Protein AF-A0A0G4J6S3-F1 (afdb_monomer)

Organism: Plasmodiophora brassicae (NCBI:txid37360)

Structure (mmCIF, N/CA/C/O backbone):
data_AF-A0A0G4J6S3-F1
#
_entry.id   AF-A0A0G4J6S3-F1
#
loop_
_atom_site.group_PDB
_atom_site.id
_atom_site.type_symbol
_atom_site.label_atom_id
_atom_site.label_alt_id
_atom_site.label_comp_id
_atom_site.label_asym_id
_atom_site.label_entity_id
_atom_site.label_seq_id
_atom_site.pdbx_PDB_ins_code
_atom_site.Cartn_x
_atom_site.Cartn_y
_atom_site.Cartn_z
_atom_site.occupancy
_atom_site.B_iso_or_equiv
_atom_site.auth_seq_id
_atom_site.auth_comp_id
_atom_site.auth_asym_id
_atom_site.auth_atom_id
_atom_site.pdbx_PDB_model_num
ATOM 1 N N . MET A 1 1 ? 5.688 -44.704 -2.320 1.00 48.81 1 MET A N 1
ATOM 2 C CA . MET A 1 1 ? 6.933 -44.082 -1.819 1.00 48.81 1 MET A CA 1
ATOM 3 C C . MET A 1 1 ? 8.208 -44.703 -2.408 1.00 48.81 1 MET A C 1
ATOM 5 O O . MET A 1 1 ? 9.148 -43.960 -2.623 1.00 48.81 1 MET A O 1
ATOM 9 N N . ALA A 1 2 ? 8.255 -46.005 -2.741 1.00 48.06 2 ALA A N 1
ATOM 10 C CA . ALA A 1 2 ? 9.447 -46.634 -3.350 1.00 48.06 2 ALA A CA 1
ATOM 11 C C . ALA A 1 2 ? 9.679 -46.305 -4.846 1.00 48.06 2 ALA A C 1
ATOM 13 O O . ALA A 1 2 ? 10.805 -46.372 -5.317 1.00 48.06 2 ALA A O 1
ATOM 14 N N . ILE A 1 3 ? 8.631 -45.919 -5.584 1.00 50.44 3 ILE A N 1
ATOM 15 C CA . ILE A 1 3 ? 8.694 -45.678 -7.040 1.00 50.44 3 ILE A CA 1
ATOM 16 C C . ILE A 1 3 ? 9.272 -44.284 -7.370 1.00 50.44 3 ILE A C 1
ATOM 18 O O . ILE A 1 3 ? 9.907 -44.105 -8.399 1.00 50.44 3 ILE A O 1
ATOM 22 N N . GLU A 1 4 ? 9.113 -43.291 -6.486 1.00 54.81 4 GLU A N 1
ATOM 23 C CA . GLU A 1 4 ? 9.625 -41.926 -6.719 1.00 54.81 4 GLU A CA 1
ATOM 24 C C . GLU A 1 4 ? 11.149 -41.807 -6.576 1.00 54.81 4 GLU A C 1
ATOM 26 O O . GLU A 1 4 ? 11.748 -40.954 -7.227 1.00 54.81 4 GLU A O 1
ATOM 31 N N . GLY A 1 5 ? 11.778 -42.651 -5.749 1.00 57.59 5 GLY A N 1
ATOM 32 C CA . GLY A 1 5 ? 13.238 -42.670 -5.599 1.00 57.59 5 GLY A CA 1
ATOM 33 C C . GLY A 1 5 ? 13.936 -43.159 -6.868 1.00 57.59 5 GLY A C 1
ATOM 34 O O . GLY A 1 5 ? 14.845 -42.502 -7.361 1.00 57.59 5 GLY A O 1
ATOM 35 N N . ASP A 1 6 ? 13.425 -44.246 -7.450 1.00 59.38 6 ASP A N 1
ATOM 36 C CA . ASP A 1 6 ? 13.970 -44.868 -8.663 1.00 59.38 6 ASP A CA 1
ATOM 37 C C . ASP A 1 6 ? 13.860 -43.945 -9.893 1.00 59.38 6 ASP A C 1
ATOM 39 O O . ASP A 1 6 ? 14.800 -43.808 -10.672 1.00 59.38 6 ASP A O 1
ATOM 43 N N . VAL A 1 7 ? 12.754 -43.202 -10.019 1.00 61.50 7 VAL A N 1
ATOM 44 C CA . VAL A 1 7 ? 12.573 -42.220 -11.104 1.00 61.50 7 VAL A CA 1
ATOM 45 C C . VAL A 1 7 ? 13.528 -41.029 -10.955 1.00 61.50 7 VAL A C 1
ATOM 47 O O . VAL A 1 7 ? 14.092 -40.567 -11.945 1.00 61.50 7 VAL A O 1
ATOM 50 N N . MET A 1 8 ? 13.757 -40.534 -9.735 1.00 61.66 8 MET A N 1
ATOM 51 C CA . MET A 1 8 ? 14.687 -39.420 -9.501 1.00 61.66 8 MET A CA 1
ATOM 52 C C . MET A 1 8 ? 16.149 -39.825 -9.727 1.00 61.66 8 MET A C 1
ATOM 54 O O . MET A 1 8 ? 16.936 -39.021 -10.232 1.00 61.66 8 MET A O 1
ATOM 58 N N . ASP A 1 9 ? 16.505 -41.069 -9.410 1.00 64.44 9 ASP A N 1
ATOM 59 C CA . ASP A 1 9 ? 17.845 -41.601 -9.657 1.00 64.44 9 ASP A CA 1
ATOM 60 C C . ASP A 1 9 ? 18.073 -41.920 -11.145 1.00 64.44 9 ASP A C 1
ATOM 62 O O . ASP A 1 9 ? 19.151 -41.632 -11.671 1.00 64.44 9 ASP A O 1
ATOM 66 N N . GLN A 1 10 ? 17.043 -42.368 -11.873 1.00 61.66 10 GLN A N 1
ATOM 67 C CA . GLN A 1 10 ? 17.077 -42.478 -13.338 1.00 61.66 10 GLN A CA 1
ATOM 68 C C . GLN A 1 10 ? 17.206 -41.109 -14.021 1.00 61.66 10 GLN A C 1
ATOM 70 O O . GLN A 1 10 ? 17.995 -40.960 -14.954 1.00 61.66 10 GLN A O 1
ATOM 75 N N . VAL A 1 11 ? 16.510 -40.077 -13.534 1.00 63.44 11 VAL A N 1
ATOM 76 C CA . VAL A 1 11 ? 16.640 -38.705 -14.057 1.00 63.44 11 VAL A CA 1
ATOM 77 C C . VAL A 1 11 ? 18.039 -38.139 -13.788 1.00 63.44 11 VAL A C 1
ATOM 79 O O . VAL A 1 11 ? 18.625 -37.529 -14.681 1.00 63.44 11 VAL A O 1
ATOM 82 N N . ARG A 1 12 ? 18.632 -38.398 -12.613 1.00 65.06 12 ARG A N 1
ATOM 83 C CA . ARG A 1 12 ? 20.041 -38.054 -12.330 1.00 65.06 12 ARG A CA 1
ATOM 84 C C . ARG A 1 12 ? 21.022 -38.784 -13.245 1.00 65.06 12 ARG A C 1
ATOM 86 O O . ARG A 1 12 ? 21.986 -38.174 -13.701 1.00 65.06 12 ARG A O 1
ATOM 93 N N . ALA A 1 13 ? 20.785 -40.063 -13.528 1.00 65.44 13 ALA A N 1
ATOM 94 C CA . ALA A 1 13 ? 21.624 -40.836 -14.438 1.00 65.44 13 ALA A CA 1
ATOM 95 C C . ALA A 1 13 ? 21.568 -40.284 -15.875 1.00 65.44 13 ALA A C 1
ATOM 97 O O . ALA A 1 13 ? 22.606 -40.156 -16.523 1.00 65.44 13 ALA A O 1
ATOM 98 N N . VAL A 1 14 ? 20.383 -39.883 -16.348 1.00 62.72 14 VAL A N 1
ATOM 99 C CA . VAL A 1 14 ? 20.194 -39.262 -17.672 1.00 62.72 14 VAL A CA 1
ATOM 100 C C . VAL A 1 14 ? 20.804 -37.857 -17.737 1.00 62.72 14 VAL A C 1
ATOM 102 O O . VAL A 1 14 ? 21.434 -37.522 -18.738 1.00 62.72 14 VAL A O 1
ATOM 105 N N . LEU A 1 15 ? 20.696 -37.062 -16.665 1.00 61.66 15 LEU A N 1
ATOM 106 C CA . LEU A 1 15 ? 21.347 -35.749 -16.550 1.00 61.66 15 LEU A CA 1
ATOM 107 C C . LEU A 1 15 ? 22.881 -35.860 -16.642 1.00 61.66 15 LEU A C 1
ATOM 109 O O . LEU A 1 15 ? 23.514 -35.046 -17.305 1.00 61.66 15 LEU A O 1
ATOM 113 N N . ASN A 1 16 ? 23.476 -36.893 -16.037 1.00 64.19 16 ASN A N 1
ATOM 114 C CA . ASN A 1 16 ? 24.926 -37.117 -16.078 1.00 64.19 16 ASN A CA 1
ATOM 115 C C . ASN A 1 16 ? 25.424 -37.700 -17.416 1.00 64.19 16 ASN A C 1
ATOM 117 O O . ASN A 1 16 ? 26.605 -37.575 -17.729 1.00 64.19 16 ASN A O 1
ATOM 121 N N . ALA A 1 17 ? 24.552 -38.348 -18.197 1.00 62.75 17 ALA A N 1
ATOM 122 C CA . ALA A 1 17 ? 24.896 -38.978 -19.477 1.00 62.75 17 ALA A CA 1
ATOM 123 C C . ALA A 1 17 ? 24.654 -38.074 -20.707 1.00 62.75 17 ALA A C 1
ATOM 125 O O . ALA A 1 17 ? 25.084 -38.402 -21.814 1.00 62.75 17 ALA A O 1
ATOM 126 N N . SER A 1 18 ? 23.952 -36.952 -20.541 1.00 60.72 18 SER A N 1
ATOM 127 C CA . SER A 1 18 ? 23.534 -36.064 -21.630 1.00 60.72 18 SER A CA 1
ATOM 128 C C . SER A 1 18 ? 24.580 -34.977 -21.915 1.00 60.72 18 SER A C 1
ATOM 130 O O . SER A 1 18 ? 24.848 -34.132 -21.070 1.00 60.72 18 SER A O 1
ATOM 132 N N . SER A 1 19 ? 25.114 -34.935 -23.141 1.00 60.50 19 SER A N 1
ATOM 133 C CA . SER A 1 19 ? 26.084 -33.917 -23.594 1.00 60.50 19 SER A CA 1
ATOM 134 C C . SER A 1 19 ? 25.443 -32.596 -24.069 1.00 60.50 19 SER A C 1
ATOM 136 O O . SER A 1 19 ? 26.160 -31.686 -24.483 1.00 60.50 19 SER A O 1
ATOM 138 N N . ASN A 1 20 ? 24.108 -32.485 -24.045 1.00 70.25 20 ASN A N 1
ATOM 139 C CA . ASN A 1 20 ? 23.369 -31.316 -24.529 1.00 70.25 20 ASN A CA 1
ATOM 140 C C . ASN A 1 20 ? 23.021 -30.374 -23.366 1.00 70.25 20 ASN A C 1
ATOM 142 O O . ASN A 1 20 ? 21.965 -30.499 -22.747 1.00 70.25 20 ASN A O 1
ATOM 146 N N . ASP A 1 21 ? 23.898 -29.404 -23.113 1.00 71.44 21 ASP A N 1
ATOM 147 C CA . ASP A 1 21 ? 23.822 -28.432 -22.008 1.00 71.44 21 ASP A CA 1
ATOM 148 C C . ASP A 1 21 ? 22.463 -27.700 -21.918 1.00 71.44 21 ASP A C 1
ATOM 150 O O . ASP A 1 21 ? 21.878 -27.542 -20.847 1.00 71.44 21 ASP A O 1
ATOM 154 N N . HIS A 1 22 ? 21.868 -27.371 -23.069 1.00 70.00 22 HIS A N 1
ATOM 155 C CA . HIS A 1 22 ? 20.558 -26.718 -23.130 1.00 70.00 22 HIS A CA 1
ATOM 156 C C . HIS A 1 22 ? 19.403 -27.613 -22.640 1.00 70.00 22 HIS A C 1
ATOM 158 O O . HIS A 1 22 ? 18.500 -27.146 -21.948 1.00 70.00 22 HIS A O 1
ATOM 164 N N . ALA A 1 23 ? 19.434 -28.913 -22.952 1.00 71.88 23 ALA A N 1
ATOM 165 C CA . ALA A 1 23 ? 18.406 -29.853 -22.504 1.00 71.88 23 ALA A CA 1
ATOM 166 C C . ALA A 1 23 ? 18.489 -30.091 -20.987 1.00 71.88 23 ALA A C 1
ATOM 168 O O . ALA A 1 23 ? 17.458 -30.205 -20.323 1.00 71.88 23 ALA A O 1
ATOM 169 N N . LEU A 1 24 ? 19.708 -30.098 -20.433 1.00 72.12 24 LEU A N 1
ATOM 170 C CA . LEU A 1 24 ? 19.937 -30.168 -18.989 1.00 72.12 24 LEU A CA 1
ATOM 171 C C . LEU A 1 24 ? 19.375 -28.931 -18.280 1.00 72.12 24 LEU A C 1
ATOM 173 O O . LEU A 1 24 ? 18.677 -29.068 -17.277 1.00 72.12 24 LEU A O 1
ATOM 177 N N . GLN A 1 25 ? 19.613 -27.734 -18.822 1.00 75.06 25 GLN A N 1
ATOM 178 C CA . GLN A 1 25 ? 19.122 -26.485 -18.240 1.00 75.06 25 GLN A CA 1
ATOM 179 C C . GLN A 1 25 ? 17.587 -26.414 -18.214 1.00 75.06 25 GLN A C 1
ATOM 181 O O . GLN A 1 25 ? 17.003 -26.044 -17.193 1.00 75.06 25 GLN A O 1
ATOM 186 N N . VAL A 1 26 ? 16.926 -26.827 -19.302 1.00 78.69 26 VAL A N 1
ATOM 187 C CA . VAL A 1 26 ? 15.456 -26.898 -19.368 1.00 78.69 26 VAL A CA 1
ATOM 188 C C . VAL A 1 26 ? 14.916 -27.896 -18.344 1.00 78.69 26 VAL A C 1
ATOM 190 O O . VAL A 1 26 ? 13.977 -27.585 -17.616 1.00 78.69 26 VAL A O 1
ATOM 193 N N . LEU A 1 27 ? 15.532 -29.073 -18.226 1.00 78.25 27 LEU A N 1
ATOM 194 C CA . LEU A 1 27 ? 15.074 -30.108 -17.301 1.00 78.25 27 LEU A CA 1
ATOM 195 C C . LEU A 1 27 ? 15.267 -29.696 -15.831 1.00 78.25 27 LEU A C 1
ATOM 197 O O . LEU A 1 27 ? 14.386 -29.935 -15.007 1.00 78.25 27 LEU A O 1
ATOM 201 N N . VAL A 1 28 ? 16.364 -29.005 -15.503 1.00 81.06 28 VAL A N 1
ATOM 202 C CA . VAL A 1 28 ? 16.584 -28.411 -14.173 1.00 81.06 28 VAL A CA 1
ATOM 203 C C . VAL A 1 28 ? 15.535 -27.339 -13.859 1.00 81.06 28 VAL A C 1
ATOM 205 O O . VAL A 1 28 ? 15.010 -27.325 -12.744 1.00 81.06 28 VAL A O 1
ATOM 208 N N . SER A 1 29 ? 15.180 -26.488 -14.829 1.00 81.56 29 SER A N 1
ATOM 209 C CA . SER A 1 29 ? 14.117 -25.483 -14.667 1.00 81.56 29 SER A CA 1
ATOM 210 C C . SER A 1 29 ? 12.762 -26.134 -14.389 1.00 81.56 29 SER A C 1
ATOM 212 O O . SER A 1 29 ? 12.091 -25.786 -13.420 1.00 81.56 29 SER A O 1
ATOM 214 N N . VAL A 1 30 ? 12.396 -27.150 -15.174 1.00 84.38 30 VAL A N 1
ATOM 215 C CA . VAL A 1 30 ? 11.131 -27.880 -15.002 1.00 84.38 30 VAL A CA 1
ATOM 216 C C . VAL A 1 30 ? 11.085 -28.595 -13.649 1.00 84.38 30 VAL A C 1
ATOM 218 O O . VAL A 1 30 ? 10.063 -28.567 -12.968 1.00 84.38 30 VAL A O 1
ATOM 221 N N . LEU A 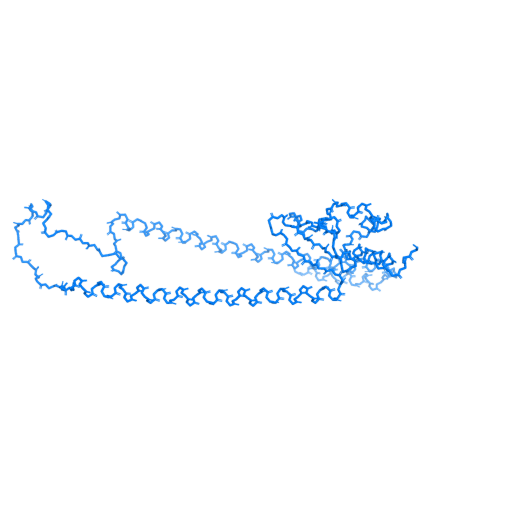1 31 ? 12.189 -29.197 -13.197 1.00 85.50 31 LEU A N 1
ATOM 222 C CA . LEU A 1 31 ? 12.250 -29.811 -11.866 1.00 85.50 31 LEU A CA 1
ATOM 223 C C . LEU A 1 31 ? 12.122 -28.778 -10.735 1.00 85.50 31 LEU A C 1
ATOM 225 O O . LEU A 1 31 ? 11.501 -29.073 -9.710 1.00 85.50 31 LEU A O 1
ATOM 229 N N . ALA A 1 32 ? 12.678 -27.576 -10.908 1.00 83.19 32 ALA A N 1
ATOM 230 C CA . ALA A 1 32 ? 12.524 -26.485 -9.950 1.00 83.19 32 ALA A CA 1
ATOM 231 C C . ALA A 1 32 ? 11.064 -26.009 -9.865 1.00 83.19 32 ALA A C 1
ATOM 233 O O . ALA A 1 32 ? 10.546 -25.828 -8.761 1.00 83.19 32 ALA A O 1
ATOM 234 N N . GLU A 1 33 ? 10.379 -25.894 -11.004 1.00 88.44 33 GLU A N 1
ATOM 235 C CA . GLU A 1 33 ? 8.951 -25.565 -11.074 1.00 88.44 33 GLU A CA 1
ATOM 236 C C . GLU A 1 33 ? 8.068 -26.664 -10.469 1.00 88.44 33 GLU A C 1
ATOM 238 O O . GLU A 1 33 ? 7.159 -26.387 -9.691 1.00 88.44 33 GLU A O 1
ATOM 243 N N . VAL A 1 34 ? 8.354 -27.941 -10.731 1.00 89.25 34 VAL A N 1
ATOM 244 C CA . VAL A 1 34 ? 7.612 -29.049 -10.104 1.00 89.25 34 VAL A CA 1
ATOM 245 C C . VAL A 1 34 ? 7.799 -29.040 -8.585 1.00 89.25 34 VAL A C 1
ATOM 247 O O . VAL A 1 34 ? 6.860 -29.328 -7.838 1.00 89.25 34 VAL A O 1
ATOM 250 N N . ARG A 1 35 ? 8.992 -28.679 -8.097 1.00 89.06 35 ARG A N 1
ATOM 251 C CA . ARG A 1 35 ? 9.250 -28.535 -6.661 1.00 89.06 35 ARG A CA 1
ATOM 252 C C . ARG A 1 35 ? 8.465 -27.369 -6.056 1.00 89.06 35 ARG A C 1
ATOM 254 O O . ARG A 1 35 ? 7.894 -27.548 -4.982 1.00 89.06 35 ARG A O 1
ATOM 261 N N . SER A 1 36 ? 8.411 -26.214 -6.719 1.00 86.56 36 SER A N 1
ATOM 262 C CA . SER A 1 36 ? 7.637 -25.066 -6.228 1.00 86.56 36 SER A CA 1
ATOM 263 C C . SER A 1 36 ? 6.131 -25.344 -6.249 1.00 86.56 36 SER A C 1
ATOM 265 O O . SER A 1 36 ? 5.442 -25.026 -5.283 1.00 86.56 36 SER A O 1
ATOM 267 N N . LEU A 1 37 ? 5.627 -26.039 -7.274 1.00 88.88 37 LEU A N 1
ATOM 268 C CA . LEU A 1 37 ? 4.227 -26.467 -7.350 1.00 88.88 37 LEU A CA 1
ATOM 269 C C . LEU A 1 37 ? 3.852 -27.460 -6.243 1.00 88.88 37 LEU A C 1
ATOM 271 O O . LEU A 1 37 ? 2.749 -27.383 -5.704 1.00 88.88 37 LEU A O 1
ATOM 275 N N . ARG A 1 38 ? 4.759 -28.370 -5.863 1.00 90.56 38 ARG A N 1
ATOM 276 C CA . ARG A 1 38 ? 4.546 -29.278 -4.722 1.00 90.56 38 ARG A CA 1
ATOM 277 C C . ARG A 1 38 ? 4.433 -28.511 -3.405 1.00 90.56 38 ARG A C 1
ATOM 279 O O . ARG A 1 38 ? 3.496 -28.766 -2.660 1.00 90.56 38 ARG A O 1
ATOM 286 N N . LEU A 1 39 ? 5.320 -27.542 -3.166 1.00 91.88 39 LEU A N 1
ATOM 287 C CA . LEU A 1 39 ? 5.241 -26.680 -1.981 1.00 91.88 39 LEU A CA 1
ATOM 288 C C . LEU A 1 39 ? 3.923 -25.895 -1.947 1.00 91.88 39 LEU A C 1
ATOM 290 O O . LEU A 1 39 ? 3.231 -25.910 -0.937 1.00 91.88 39 LEU A O 1
ATOM 294 N N . CYS A 1 40 ? 3.528 -25.299 -3.074 1.00 91.31 40 CYS A N 1
ATOM 295 C CA . CYS A 1 40 ? 2.268 -24.562 -3.180 1.00 91.31 40 CYS A CA 1
ATOM 296 C C . CYS A 1 40 ? 1.041 -25.460 -2.925 1.00 91.31 40 CYS A C 1
ATOM 298 O O . CYS A 1 40 ? 0.078 -25.039 -2.287 1.00 91.31 40 CYS A O 1
ATOM 300 N N . ARG A 1 41 ? 1.074 -26.722 -3.372 1.00 94.19 41 ARG A N 1
ATOM 301 C CA . ARG A 1 41 ? 0.018 -27.704 -3.079 1.00 94.19 41 ARG A CA 1
ATOM 302 C C . ARG A 1 41 ? -0.071 -28.018 -1.586 1.00 94.19 41 ARG A C 1
ATOM 304 O O . ARG A 1 41 ? -1.178 -28.108 -1.057 1.00 94.19 41 ARG A O 1
ATOM 311 N N . ASP A 1 42 ? 1.067 -28.192 -0.927 1.00 93.00 42 ASP A N 1
ATOM 312 C CA . ASP A 1 42 ? 1.107 -28.494 0.502 1.00 93.00 42 ASP A CA 1
ATOM 313 C C . ASP A 1 42 ? 0.600 -27.283 1.316 1.00 93.00 42 ASP A C 1
ATOM 315 O O . ASP A 1 42 ? -0.240 -27.448 2.202 1.00 93.00 42 ASP A O 1
ATOM 319 N N . GLU A 1 43 ? 0.972 -26.055 0.937 1.00 94.31 43 GLU A N 1
ATOM 320 C CA . GLU A 1 43 ? 0.414 -24.815 1.506 1.00 94.31 43 GLU A CA 1
ATOM 321 C C . GLU A 1 43 ? -1.105 -24.704 1.296 1.00 94.31 43 GLU A C 1
ATOM 323 O O . GLU A 1 43 ? -1.840 -24.348 2.220 1.00 94.31 43 GLU A O 1
ATOM 328 N N . LEU A 1 44 ? -1.603 -25.053 0.104 1.00 90.25 44 LEU A N 1
ATOM 329 C CA . LEU A 1 44 ? -3.038 -25.056 -0.187 1.00 90.25 44 LEU A CA 1
ATOM 330 C C . LEU A 1 44 ? -3.785 -26.049 0.712 1.00 90.25 44 LEU A C 1
ATOM 332 O O . LEU A 1 44 ? -4.859 -25.721 1.218 1.00 90.25 44 LEU A O 1
ATOM 336 N N . SER A 1 45 ? -3.210 -27.233 0.947 1.00 94.19 45 SER A N 1
ATOM 337 C CA . SER A 1 45 ? -3.792 -28.228 1.854 1.00 94.19 45 SER A CA 1
ATOM 338 C C . SER A 1 45 ? -3.853 -27.718 3.297 1.00 94.19 45 SER A C 1
ATOM 340 O O . SER A 1 45 ? -4.873 -27.867 3.968 1.00 94.19 45 SER A O 1
ATOM 342 N N . GLU A 1 46 ? -2.822 -27.000 3.746 1.00 95.62 46 GLU A N 1
ATOM 343 C CA . GLU A 1 46 ? -2.787 -26.419 5.086 1.00 95.62 46 GLU A CA 1
ATOM 344 C C . GLU A 1 46 ? -3.826 -25.295 5.247 1.00 95.62 46 GLU A C 1
ATOM 346 O O . GLU A 1 46 ? -4.496 -25.185 6.277 1.00 95.62 46 GLU A O 1
ATOM 351 N N . ILE A 1 47 ? -4.003 -24.460 4.218 1.00 93.19 47 ILE A N 1
ATOM 352 C CA . ILE A 1 47 ? -5.044 -23.423 4.192 1.00 93.19 47 ILE A CA 1
ATOM 353 C C . ILE A 1 47 ? -6.440 -24.059 4.213 1.00 93.19 47 ILE A C 1
ATOM 355 O O . ILE A 1 47 ? -7.305 -23.590 4.955 1.00 93.19 47 ILE A O 1
ATOM 359 N N . GLN A 1 48 ? -6.657 -25.134 3.451 1.00 95.12 48 GLN A N 1
ATOM 360 C CA . GLN A 1 48 ? -7.925 -25.868 3.445 1.00 95.12 48 GLN A CA 1
ATOM 361 C C . GLN A 1 48 ? -8.250 -26.452 4.823 1.00 95.12 48 GLN A C 1
ATOM 363 O O . GLN A 1 48 ? -9.376 -26.303 5.299 1.00 95.12 48 GLN A O 1
ATOM 368 N N . GLU A 1 49 ? -7.270 -27.040 5.512 1.00 95.75 49 GLU A N 1
ATOM 369 C CA . GLU A 1 49 ? -7.465 -27.525 6.880 1.00 95.75 49 GLU A CA 1
ATOM 370 C C . GLU A 1 49 ? -7.784 -26.396 7.865 1.00 95.75 49 GLU A C 1
ATOM 372 O O . GLU A 1 49 ? -8.668 -26.545 8.709 1.00 95.75 49 GLU A O 1
ATOM 377 N N . ARG A 1 50 ? -7.087 -25.254 7.779 1.00 95.88 50 ARG A N 1
ATOM 378 C CA . ARG A 1 50 ? -7.384 -24.090 8.630 1.00 95.88 50 ARG A CA 1
ATOM 379 C C . ARG A 1 50 ? -8.808 -23.583 8.401 1.00 95.88 50 ARG A C 1
ATOM 381 O O . ARG A 1 50 ? -9.502 -23.307 9.377 1.00 95.88 50 ARG A O 1
ATOM 388 N N . ALA A 1 51 ? -9.247 -23.506 7.146 1.00 93.19 51 ALA A N 1
ATOM 389 C CA . ALA A 1 51 ? -10.602 -23.094 6.796 1.00 93.19 51 ALA A CA 1
ATOM 390 C C . ALA A 1 51 ? -11.658 -24.067 7.351 1.00 93.19 51 ALA A C 1
ATOM 392 O O . ALA A 1 51 ? -12.646 -23.622 7.931 1.00 93.19 51 ALA A O 1
ATOM 393 N N . ALA A 1 52 ? -11.419 -25.381 7.258 1.00 95.62 52 ALA A N 1
ATOM 394 C CA . ALA A 1 52 ? -12.304 -26.391 7.842 1.00 95.62 52 ALA A CA 1
ATOM 395 C C . ALA A 1 52 ? -12.406 -26.250 9.372 1.00 95.62 52 ALA A C 1
ATOM 397 O O . ALA A 1 52 ? -13.502 -26.215 9.923 1.00 95.62 52 ALA A O 1
ATOM 398 N N . ARG A 1 53 ? -11.275 -26.053 10.066 1.00 95.62 53 ARG A N 1
ATOM 399 C CA . ARG A 1 53 ? -11.269 -25.829 11.525 1.00 95.62 53 ARG A CA 1
ATOM 400 C C . ARG A 1 53 ? -12.036 -24.568 11.925 1.00 95.62 53 ARG A C 1
ATOM 402 O O . ARG A 1 53 ? -12.695 -24.560 12.961 1.00 95.62 53 ARG A O 1
ATOM 409 N N . GLN A 1 54 ? -11.933 -23.499 11.134 1.00 93.19 54 GLN A N 1
ATOM 410 C CA . GLN A 1 54 ? -12.680 -22.263 11.375 1.00 93.19 54 GLN A CA 1
ATOM 411 C C . GLN A 1 54 ? -14.185 -22.455 11.161 1.00 93.19 54 GLN A C 1
ATOM 413 O O . GLN A 1 54 ? -14.968 -21.930 11.951 1.00 93.19 54 GLN A O 1
ATOM 418 N N . ALA A 1 55 ? -14.590 -23.229 10.150 1.00 94.19 55 ALA A N 1
ATOM 419 C CA . ALA A 1 55 ? -15.993 -23.568 9.920 1.00 94.19 55 ALA A CA 1
ATOM 420 C C . ALA A 1 55 ? -16.588 -24.351 11.106 1.00 94.19 55 ALA A C 1
ATOM 422 O O . ALA A 1 55 ? -17.619 -23.942 11.636 1.00 94.19 55 ALA A O 1
ATOM 423 N N . ASP A 1 56 ? -15.882 -25.371 11.609 1.00 96.06 56 ASP A N 1
ATOM 424 C CA . ASP A 1 56 ? -16.307 -26.145 12.787 1.00 96.06 56 ASP A CA 1
ATOM 425 C C . ASP A 1 56 ? -16.436 -25.273 14.049 1.00 96.06 56 ASP A C 1
ATOM 427 O O . ASP A 1 56 ? -17.325 -25.465 14.881 1.00 96.06 56 ASP A O 1
ATOM 431 N N . GLN A 1 57 ? -15.521 -24.315 14.240 1.00 95.19 57 GLN A N 1
ATOM 432 C CA . GLN A 1 57 ? -15.591 -23.376 15.363 1.00 95.19 57 GLN A CA 1
ATOM 433 C C . GLN A 1 57 ? -16.806 -22.456 15.259 1.00 95.19 57 GLN A C 1
ATOM 435 O O . GLN A 1 57 ? -17.436 -22.165 16.277 1.00 95.19 57 GLN A O 1
ATOM 440 N N . LEU A 1 58 ? -17.129 -22.010 14.045 1.00 94.25 58 LEU A N 1
ATOM 441 C CA . LEU A 1 58 ? -18.276 -21.151 13.789 1.00 94.25 58 LEU A CA 1
ATOM 442 C C . LEU A 1 58 ? -19.583 -21.912 14.032 1.00 94.25 58 LEU A C 1
ATOM 444 O O . LEU A 1 58 ? -20.460 -21.382 14.707 1.00 94.25 58 LEU A O 1
ATOM 448 N N . GLU A 1 59 ? -19.679 -23.165 13.587 1.00 95.62 59 GLU A N 1
ATOM 449 C CA . GLU A 1 59 ? -20.836 -24.030 13.853 1.00 95.62 59 GLU A CA 1
ATOM 450 C C . GLU A 1 59 ? -21.050 -24.241 15.360 1.00 95.62 59 GLU A C 1
ATOM 452 O O . GLU A 1 59 ? -22.132 -23.970 15.877 1.00 95.62 59 GLU A O 1
ATOM 457 N N . ARG A 1 60 ? -19.991 -24.577 16.111 1.00 96.12 60 ARG A N 1
ATOM 458 C CA . ARG A 1 60 ? -20.077 -24.693 17.581 1.00 96.12 60 ARG A CA 1
ATOM 459 C C . ARG A 1 60 ? -20.491 -23.383 18.248 1.00 96.12 60 ARG A C 1
ATOM 461 O O . ARG A 1 60 ? -21.253 -23.399 19.212 1.00 96.12 60 ARG A O 1
ATOM 468 N N . ALA A 1 61 ? -19.980 -22.247 17.772 1.00 94.19 61 ALA A N 1
ATOM 469 C CA . ALA A 1 61 ? -20.365 -20.947 18.308 1.00 94.19 61 ALA A CA 1
ATOM 470 C C . ALA A 1 61 ? -21.855 -20.661 18.055 1.00 94.19 61 ALA A C 1
ATOM 472 O O . ALA A 1 61 ? -22.548 -20.227 18.976 1.00 94.19 61 ALA A O 1
ATOM 473 N N . LEU A 1 62 ? -22.368 -20.967 16.859 1.00 94.50 62 LEU A N 1
ATOM 474 C CA . LEU A 1 62 ? -23.792 -20.845 16.535 1.00 94.50 62 LEU A CA 1
ATOM 475 C C . LEU A 1 62 ? -24.671 -21.724 17.431 1.00 94.50 62 LEU A C 1
ATOM 477 O O . LEU A 1 62 ? -25.663 -21.227 17.963 1.00 94.50 62 LEU A O 1
ATOM 481 N N . ASP A 1 63 ? -24.276 -22.973 17.685 1.00 95.50 63 ASP A N 1
ATOM 482 C CA . ASP A 1 63 ? -24.998 -23.857 18.609 1.00 95.50 63 ASP A CA 1
ATOM 483 C C . ASP A 1 63 ? -25.047 -23.268 20.025 1.00 95.50 63 ASP A C 1
ATOM 485 O O . ASP A 1 63 ? -26.103 -23.231 20.666 1.00 95.50 63 ASP A O 1
ATOM 489 N N . THR A 1 64 ? -23.921 -22.738 20.520 1.00 95.31 64 THR A N 1
ATOM 490 C CA . THR A 1 64 ? -23.903 -22.075 21.833 1.00 95.31 64 THR A CA 1
ATOM 491 C C . THR A 1 64 ? -24.822 -20.858 21.873 1.00 95.31 64 THR A C 1
ATOM 493 O O . THR A 1 64 ? -25.571 -20.710 22.840 1.00 95.31 64 THR A O 1
ATOM 496 N N . ILE A 1 65 ? -24.844 -20.035 20.822 1.00 91.25 65 ILE A N 1
ATOM 497 C CA . ILE A 1 65 ? -25.750 -18.886 20.721 1.00 91.25 65 ILE A CA 1
ATOM 498 C C . ILE A 1 65 ? -27.206 -19.356 20.747 1.00 91.25 65 ILE A C 1
ATOM 500 O O . ILE A 1 65 ? -27.963 -18.864 21.578 1.00 91.25 65 ILE A O 1
ATOM 504 N N . ALA A 1 66 ? -27.583 -20.364 19.956 1.00 93.62 66 ALA A N 1
ATOM 505 C CA . ALA A 1 66 ? -28.948 -20.894 19.935 1.00 93.62 66 ALA A CA 1
ATOM 506 C C . ALA A 1 66 ? -29.405 -21.391 21.320 1.00 93.62 66 ALA A C 1
ATOM 508 O O . ALA A 1 66 ? -30.532 -21.127 21.752 1.00 93.62 66 ALA A O 1
ATOM 509 N N . THR A 1 67 ? -28.524 -22.067 22.070 1.00 93.75 67 THR A N 1
ATOM 510 C CA . THR A 1 67 ? -28.850 -22.488 23.445 1.00 93.75 67 THR A CA 1
ATOM 511 C C . THR A 1 67 ? -29.004 -21.305 24.402 1.00 93.75 67 THR A C 1
ATOM 513 O O . THR A 1 67 ? -29.902 -21.318 25.246 1.00 93.75 67 THR A O 1
ATOM 516 N N . LEU A 1 68 ? -28.166 -20.271 24.281 1.00 89.06 68 LEU A N 1
ATOM 517 C CA . LEU A 1 68 ? -28.254 -19.065 25.105 1.00 89.06 68 LEU A CA 1
ATOM 518 C C . LEU A 1 68 ? -29.505 -18.248 24.770 1.00 89.06 68 LEU A C 1
ATOM 520 O O . LEU A 1 68 ? -30.192 -17.801 25.683 1.00 89.06 68 LEU A O 1
ATOM 524 N N . GLU A 1 69 ? -29.857 -18.119 23.495 1.00 90.00 69 GLU A N 1
ATOM 525 C CA . GLU A 1 69 ? -31.087 -17.465 23.044 1.00 90.00 69 GLU A CA 1
ATOM 526 C C . GLU A 1 69 ? -32.330 -18.178 23.586 1.00 90.00 69 GLU A C 1
ATOM 528 O O . GLU A 1 69 ? -33.232 -17.526 24.114 1.00 90.00 69 GLU A O 1
ATOM 533 N N . ALA A 1 70 ? -32.356 -19.515 23.566 1.00 89.62 70 ALA A N 1
ATOM 534 C CA . ALA A 1 70 ? -33.442 -20.287 24.166 1.00 89.62 70 ALA A CA 1
ATOM 535 C C . ALA A 1 70 ? -33.555 -20.067 25.688 1.00 89.62 70 ALA A C 1
ATOM 537 O O . ALA A 1 70 ? -34.662 -20.025 26.230 1.00 89.62 70 ALA A O 1
ATOM 538 N N . ARG A 1 71 ? -32.425 -19.905 26.390 1.00 86.81 71 ARG A N 1
ATOM 539 C CA . ARG A 1 71 ? -32.386 -19.597 27.833 1.00 86.81 71 ARG A CA 1
ATOM 540 C C . ARG A 1 71 ? -32.872 -18.177 28.124 1.00 86.81 71 ARG A C 1
ATOM 542 O O . ARG A 1 71 ? -33.681 -17.982 29.030 1.00 86.81 71 ARG A O 1
ATOM 549 N N . VAL A 1 72 ? -32.466 -17.203 27.312 1.00 86.94 72 VAL A N 1
ATOM 550 C CA . VAL A 1 72 ? -32.945 -15.815 27.401 1.00 86.94 72 VAL A CA 1
ATOM 551 C C . VAL A 1 72 ? -34.447 -15.737 27.116 1.00 86.94 72 VAL A C 1
ATOM 553 O O . VAL A 1 72 ? -35.165 -15.054 27.841 1.00 86.94 72 VAL A O 1
ATOM 556 N N . ALA A 1 73 ? -34.958 -16.495 26.141 1.00 83.31 73 ALA A N 1
ATOM 557 C CA . ALA A 1 73 ? -36.391 -16.571 25.841 1.00 83.31 73 ALA A CA 1
ATOM 558 C C . ALA A 1 73 ? -37.221 -17.151 27.003 1.00 83.31 73 ALA A C 1
ATOM 560 O O . ALA A 1 73 ? -38.382 -16.782 27.178 1.00 83.31 73 ALA A O 1
ATOM 561 N N . ARG A 1 74 ? -36.626 -18.019 27.836 1.00 87.81 74 ARG A N 1
ATOM 562 C CA . ARG A 1 74 ? -37.231 -18.510 29.090 1.00 87.81 74 ARG A CA 1
ATOM 563 C C . ARG A 1 74 ? -37.169 -17.494 30.236 1.00 87.81 74 ARG A C 1
ATOM 565 O O . ARG A 1 74 ? -37.742 -17.747 31.292 1.00 87.81 74 ARG A O 1
ATOM 572 N N . GLY A 1 75 ? -36.502 -16.358 30.036 1.00 82.12 75 GLY A N 1
ATOM 573 C CA . GLY A 1 75 ? -36.354 -15.300 31.031 1.00 82.12 75 GLY A CA 1
ATOM 574 C C . GLY A 1 75 ? -35.141 -15.465 31.947 1.00 82.12 75 GLY A C 1
ATOM 575 O O . GLY A 1 75 ? -35.093 -14.820 32.993 1.00 82.12 75 GLY A O 1
ATOM 576 N N . GLU A 1 76 ? -34.161 -16.305 31.592 1.00 81.94 76 GLU A N 1
ATOM 577 C CA . GLU A 1 76 ? -32.896 -16.351 32.328 1.00 81.94 76 GLU A CA 1
ATOM 578 C C . GLU A 1 76 ? -32.114 -15.051 32.099 1.00 81.94 76 GLU A C 1
ATOM 580 O O . GLU A 1 76 ? -31.713 -14.728 30.981 1.00 81.94 76 GLU A O 1
ATOM 585 N N . THR A 1 77 ? -31.891 -14.292 33.172 1.00 81.56 77 THR A N 1
ATOM 586 C CA . THR A 1 77 ? -31.133 -13.035 33.142 1.00 81.56 77 THR A CA 1
ATOM 587 C C . THR A 1 77 ? -29.802 -13.186 33.856 1.00 81.56 77 THR A C 1
ATOM 589 O O . THR A 1 77 ? -29.741 -13.752 34.948 1.00 81.56 77 THR A O 1
ATOM 592 N N . ASN A 1 78 ? -28.738 -12.625 33.282 1.00 79.44 78 ASN A N 1
ATOM 593 C CA . ASN A 1 78 ? -27.436 -12.588 33.933 1.00 79.44 78 ASN A CA 1
ATOM 594 C C . ASN A 1 78 ? -27.407 -11.477 35.008 1.00 79.44 78 ASN A C 1
ATOM 596 O O . ASN A 1 78 ? -27.581 -10.305 34.663 1.00 79.44 78 ASN A O 1
ATOM 600 N N . PRO A 1 79 ? -27.170 -11.802 36.295 1.00 75.00 79 PRO A N 1
ATOM 601 C CA . PRO A 1 79 ? -27.224 -10.826 37.384 1.00 75.00 79 PRO A CA 1
ATOM 602 C C . PRO A 1 79 ? -26.119 -9.762 37.325 1.00 75.00 79 PRO A C 1
ATOM 604 O O . PRO A 1 79 ? -26.271 -8.713 37.952 1.00 75.00 79 PRO A O 1
ATOM 607 N N . SER A 1 80 ? -25.025 -9.993 36.588 1.00 76.38 80 SER A N 1
ATOM 608 C CA . SER A 1 80 ? -23.960 -8.994 36.433 1.00 76.38 80 SER A CA 1
ATOM 609 C C . SER A 1 80 ? -24.294 -7.908 35.408 1.00 76.38 80 SER A C 1
ATOM 611 O O . SER A 1 80 ? -23.815 -6.786 35.544 1.00 76.38 80 SER A O 1
ATOM 613 N N . THR A 1 81 ? -25.131 -8.206 34.410 1.00 80.75 81 THR A N 1
ATOM 614 C CA . THR A 1 81 ? -25.440 -7.278 33.308 1.00 80.75 81 THR A CA 1
ATOM 615 C C . THR A 1 81 ? -26.880 -6.776 33.323 1.00 80.75 81 THR A C 1
ATOM 617 O O . THR A 1 81 ? -27.169 -5.730 32.747 1.00 80.75 81 THR A O 1
ATOM 620 N N . THR A 1 82 ? -27.816 -7.488 33.955 1.00 76.81 82 THR A N 1
ATOM 621 C CA . THR A 1 82 ? -29.241 -7.134 33.921 1.00 76.81 82 THR A CA 1
ATOM 622 C C . THR A 1 82 ? -29.889 -7.345 35.286 1.00 76.81 82 THR A C 1
ATOM 624 O O . THR A 1 82 ? -30.104 -8.469 35.732 1.00 76.81 82 THR A O 1
ATOM 627 N N . LYS A 1 83 ? -30.244 -6.240 35.955 1.00 81.00 83 LYS A N 1
ATOM 628 C CA . LYS A 1 83 ? -30.990 -6.261 37.221 1.00 81.00 83 LYS A CA 1
ATOM 629 C C . LYS A 1 83 ? -32.490 -6.190 36.937 1.00 81.00 83 LYS A C 1
ATOM 631 O O . LYS A 1 83 ? -32.988 -5.158 36.493 1.00 81.00 83 LYS A O 1
ATOM 636 N N . VAL A 1 84 ? -33.210 -7.269 37.231 1.00 75.81 84 VAL A N 1
ATOM 637 C CA . VAL A 1 84 ? -34.670 -7.332 37.073 1.00 75.81 84 VAL A CA 1
ATOM 638 C C . VAL A 1 84 ? -35.345 -6.641 38.260 1.00 75.81 84 VAL A C 1
ATOM 640 O O . VAL A 1 84 ? -35.179 -7.047 39.409 1.00 75.81 84 VAL A O 1
ATOM 643 N N . LEU A 1 85 ? -36.102 -5.574 37.992 1.00 74.69 85 LEU A N 1
ATOM 644 C CA . LEU A 1 85 ? -36.859 -4.830 39.000 1.00 74.69 85 LEU A CA 1
ATOM 645 C C . LEU A 1 85 ? -38.338 -5.222 38.934 1.00 74.69 85 LEU A C 1
ATOM 647 O O . LEU A 1 85 ? -38.956 -5.159 37.876 1.00 74.69 85 LEU A O 1
ATOM 651 N N . ARG A 1 86 ? -38.921 -5.580 40.082 1.00 72.88 86 ARG A N 1
ATOM 652 C CA . ARG A 1 86 ? -40.368 -5.797 40.235 1.00 72.88 86 ARG A CA 1
ATOM 653 C C . ARG A 1 86 ? -41.001 -4.624 40.978 1.00 72.88 86 ARG A C 1
ATOM 655 O O . ARG A 1 86 ? -40.443 -4.144 41.965 1.00 72.88 86 ARG A O 1
ATOM 662 N N . LEU A 1 87 ? -42.173 -4.171 40.537 1.00 80.56 87 LEU A N 1
ATOM 663 C CA . LEU A 1 87 ? -42.935 -3.153 41.261 1.00 80.56 87 LEU A CA 1
ATOM 664 C C . LEU A 1 87 ? -43.493 -3.746 42.564 1.00 80.56 87 LEU A C 1
ATOM 666 O O . LEU A 1 87 ? -44.089 -4.820 42.551 1.00 80.56 87 LEU A O 1
ATOM 670 N N . LYS A 1 88 ? -43.354 -3.017 43.683 1.00 72.50 88 LYS A N 1
ATOM 671 C CA . LYS A 1 88 ? -43.888 -3.421 45.003 1.00 72.50 88 LYS A CA 1
ATOM 672 C C . LYS A 1 88 ? -45.420 -3.556 45.032 1.00 72.50 88 LYS A C 1
ATOM 674 O O . LYS A 1 88 ? -45.951 -4.230 45.906 1.00 72.50 88 LYS A O 1
ATOM 679 N N . ARG A 1 89 ? -46.130 -2.924 44.093 1.00 74.81 89 ARG A N 1
ATOM 680 C CA . ARG A 1 89 ? -47.566 -3.113 43.850 1.00 74.81 89 ARG A CA 1
ATOM 681 C C . ARG A 1 89 ? -47.764 -3.486 42.387 1.00 74.81 89 ARG A C 1
ATOM 683 O O . ARG A 1 89 ? -47.675 -2.622 41.521 1.00 74.81 89 ARG A O 1
ATOM 690 N N . ASN A 1 90 ? -48.006 -4.765 42.128 1.00 63.66 90 ASN A N 1
ATOM 691 C CA . ASN A 1 90 ? -48.375 -5.285 40.818 1.00 63.66 90 ASN A CA 1
ATOM 692 C C . ASN A 1 90 ? -49.831 -5.790 40.906 1.00 63.66 90 ASN A C 1
ATOM 694 O O . ASN A 1 90 ? -50.146 -6.480 41.876 1.00 63.66 90 ASN A O 1
ATOM 698 N N . PRO A 1 91 ? -50.729 -5.505 39.946 1.00 65.12 91 PRO A N 1
ATOM 699 C CA . PRO A 1 91 ? -52.066 -6.115 39.906 1.00 65.12 91 PRO A CA 1
ATOM 700 C C . PRO A 1 91 ? -52.053 -7.659 39.958 1.00 65.12 91 PRO A C 1
ATOM 702 O O . PRO A 1 91 ? -53.032 -8.259 40.389 1.00 65.12 91 PRO A O 1
ATOM 705 N N . MET A 1 92 ? -50.936 -8.309 39.598 1.00 59.47 92 MET A N 1
ATOM 706 C CA . MET A 1 92 ? -50.726 -9.754 39.803 1.00 59.47 92 MET A CA 1
ATOM 707 C C . MET A 1 92 ? -50.333 -10.154 41.240 1.00 59.47 92 MET A C 1
ATOM 709 O O . MET A 1 92 ? -50.560 -11.291 41.632 1.00 59.47 92 MET A O 1
ATOM 713 N N . SER A 1 93 ? -49.740 -9.258 42.040 1.00 61.75 93 SER A N 1
ATOM 714 C CA . SER A 1 93 ? -49.365 -9.553 43.436 1.00 61.75 93 SER A CA 1
ATOM 715 C C . SER A 1 93 ? -50.518 -9.336 44.417 1.00 61.75 93 SER A C 1
ATOM 717 O O . SER A 1 93 ? -50.459 -9.800 45.551 1.00 61.75 93 SER A O 1
ATOM 719 N N . THR A 1 94 ? -51.564 -8.614 44.004 1.00 57.97 94 THR A N 1
ATOM 720 C CA . THR A 1 94 ? -52.765 -8.365 44.816 1.00 57.97 94 THR A CA 1
ATOM 721 C C . THR A 1 94 ? -53.729 -9.552 44.858 1.00 57.97 94 THR A C 1
ATOM 723 O O . THR A 1 94 ? -54.613 -9.569 45.705 1.00 57.97 94 THR A O 1
ATOM 726 N N . SER A 1 95 ? -53.567 -10.550 43.983 1.00 55.16 95 SER A N 1
ATOM 727 C CA . SER A 1 95 ? -54.385 -11.773 43.967 1.00 55.16 95 SER A CA 1
ATOM 728 C C . SER A 1 95 ? -53.780 -12.943 44.751 1.00 55.16 95 SER A C 1
ATOM 730 O O . SER A 1 95 ? -54.462 -13.941 44.952 1.00 55.16 95 SER A O 1
ATOM 732 N N . SER A 1 96 ? -52.521 -12.844 45.192 1.00 54.44 96 SER A N 1
ATOM 733 C CA . SER A 1 96 ? -51.795 -13.925 45.879 1.00 54.44 96 SER A CA 1
ATOM 734 C C . SER A 1 96 ? -51.422 -13.598 47.330 1.00 54.44 96 SER A C 1
ATOM 736 O O . SER A 1 96 ? -50.566 -14.261 47.909 1.00 54.44 96 SER A O 1
ATOM 738 N N . SER A 1 97 ? -52.015 -12.565 47.937 1.00 44.28 97 SER A N 1
ATOM 739 C CA . SER A 1 97 ? -51.725 -12.184 49.323 1.00 44.28 97 SER A CA 1
ATOM 740 C C . SER A 1 97 ? -52.568 -12.985 50.319 1.00 44.28 97 SER A C 1
ATOM 742 O O . SER A 1 97 ? -53.512 -12.470 50.918 1.00 44.28 97 SER A O 1
ATOM 744 N N . SER A 1 98 ? -52.184 -14.238 50.517 1.00 42.38 98 SER A N 1
ATOM 745 C CA . SER A 1 98 ? -52.429 -14.982 51.750 1.00 42.38 98 SER A CA 1
ATOM 746 C C . SER A 1 98 ? -51.169 -15.780 52.058 1.00 42.38 98 SER A C 1
ATOM 748 O O . SER A 1 98 ? -51.136 -16.962 51.764 1.00 42.38 98 SER A O 1
ATOM 750 N N . ASP A 1 99 ? -50.120 -15.092 52.520 1.00 38.12 99 ASP A N 1
ATOM 751 C CA . ASP A 1 99 ? -49.043 -15.637 53.366 1.00 38.12 99 ASP A CA 1
ATOM 752 C C . ASP A 1 99 ? -48.073 -14.500 53.764 1.00 38.12 99 ASP A C 1
ATOM 754 O O . ASP A 1 99 ? -47.372 -13.954 52.906 1.00 38.12 99 ASP A O 1
ATOM 758 N N . PRO A 1 100 ? -48.023 -14.084 55.047 1.00 47.59 100 PRO A N 1
ATOM 759 C CA . PRO A 1 100 ? -47.056 -13.123 55.550 1.00 47.59 100 PRO A CA 1
ATOM 760 C C . PRO A 1 100 ? -45.937 -13.865 56.282 1.00 47.59 100 PRO A C 1
ATOM 762 O O . PRO A 1 100 ? -45.886 -13.907 57.508 1.00 47.59 100 PRO A O 1
ATOM 765 N N . SER A 1 101 ? -45.019 -14.459 55.536 1.00 45.34 101 SER A N 1
ATOM 766 C CA . SER A 1 101 ? -43.757 -14.931 56.095 1.00 45.34 101 SER A CA 1
ATOM 767 C C . SER A 1 101 ? -42.775 -15.136 54.957 1.00 45.34 101 SER A C 1
ATOM 769 O O . SER A 1 101 ? -42.922 -16.049 54.155 1.00 45.34 101 SER A O 1
ATOM 771 N N . THR A 1 102 ? -41.800 -14.234 54.842 1.00 34.88 102 THR A N 1
ATOM 772 C CA . THR A 1 102 ? -40.364 -14.545 54.725 1.00 34.88 102 THR A CA 1
ATOM 773 C C . THR A 1 102 ? -39.604 -13.275 54.328 1.00 34.88 102 THR A C 1
ATOM 775 O O . THR A 1 102 ? -39.795 -12.722 53.249 1.00 34.88 102 THR A O 1
ATOM 778 N N . ALA A 1 103 ? -38.709 -12.883 55.234 1.00 38.53 103 ALA A N 1
ATOM 779 C CA . ALA A 1 103 ? -37.469 -12.149 55.000 1.00 38.53 103 ALA A CA 1
ATOM 780 C C . ALA A 1 103 ? -37.552 -10.694 54.511 1.00 38.53 103 ALA A C 1
ATOM 782 O O . ALA A 1 103 ? -37.436 -10.359 53.333 1.00 38.53 103 ALA A O 1
ATOM 783 N N . GLU A 1 104 ? -37.576 -9.814 55.508 1.00 45.28 104 GLU A N 1
ATOM 784 C CA . GLU A 1 104 ? -36.715 -8.638 55.548 1.00 45.28 104 GLU A CA 1
ATOM 785 C C . GLU A 1 104 ? -35.241 -9.045 55.359 1.00 45.28 104 GLU A C 1
ATOM 787 O O . GLU A 1 104 ? -34.677 -9.751 56.192 1.00 45.28 104 GLU A O 1
ATOM 792 N N . SER A 1 105 ? -34.626 -8.610 54.262 1.00 47.66 105 SER A N 1
ATOM 793 C CA . SER A 1 105 ? -33.211 -8.219 54.130 1.00 47.66 105 SER A CA 1
ATOM 794 C C . SER A 1 105 ? -32.842 -8.259 52.657 1.00 47.66 105 SER A C 1
ATOM 796 O O . SER A 1 105 ? -32.824 -9.325 52.060 1.00 47.66 105 SER A O 1
ATOM 798 N N . GLU A 1 106 ? -32.591 -7.088 52.071 1.00 36.81 106 GLU A N 1
ATOM 799 C CA . GLU A 1 106 ? -31.331 -6.787 51.377 1.00 36.81 106 GLU A CA 1
ATOM 800 C C . GLU A 1 106 ? -31.409 -5.416 50.674 1.00 36.81 106 GLU A C 1
ATOM 802 O O . GLU A 1 106 ? -32.152 -5.198 49.717 1.00 36.81 106 GLU A O 1
ATOM 807 N N . ALA A 1 107 ? -30.578 -4.506 51.193 1.00 40.19 107 ALA A N 1
ATOM 808 C CA . ALA A 1 107 ? -29.948 -3.365 50.530 1.00 40.19 107 ALA A CA 1
ATOM 809 C C . ALA A 1 107 ? -30.837 -2.231 49.975 1.00 40.19 107 ALA A C 1
ATOM 811 O O . ALA A 1 107 ? -31.031 -2.082 48.765 1.00 40.19 107 ALA A O 1
ATOM 812 N N . GLN A 1 108 ? -31.191 -1.293 50.864 1.00 42.72 108 GLN A N 1
ATOM 813 C CA . GLN A 1 108 ? -31.071 0.132 50.538 1.00 42.72 108 GLN A CA 1
ATOM 814 C C . GLN A 1 108 ? -29.650 0.393 50.004 1.00 42.72 108 GLN A C 1
ATOM 816 O O . GLN A 1 108 ? -28.674 0.299 50.740 1.00 42.72 108 GLN A O 1
ATOM 821 N N . THR A 1 109 ? -29.530 0.698 48.717 1.00 46.53 109 THR A N 1
ATOM 822 C CA . THR A 1 109 ? -28.407 1.482 48.189 1.00 46.53 109 THR A CA 1
ATOM 823 C C . THR A 1 109 ? -29.017 2.803 47.753 1.00 46.53 109 THR A C 1
ATOM 825 O O . THR A 1 109 ? -29.928 2.804 46.923 1.00 46.53 109 THR A O 1
ATOM 828 N N . ASP A 1 110 ? -28.591 3.896 48.385 1.00 55.41 110 ASP A N 1
ATOM 829 C CA . ASP A 1 110 ? -29.107 5.237 48.118 1.00 55.41 110 ASP A CA 1
ATOM 830 C C . ASP A 1 110 ? -28.964 5.592 46.626 1.00 55.41 110 ASP A C 1
ATOM 832 O O . ASP A 1 110 ? -27.921 5.296 46.029 1.00 55.41 110 ASP A O 1
ATOM 836 N N . PRO A 1 111 ? -29.977 6.224 45.998 1.00 58.97 111 PRO A N 1
ATOM 837 C CA . PRO A 1 111 ? -29.906 6.641 44.596 1.00 58.97 111 PRO A CA 1
ATOM 838 C C . PRO A 1 111 ? -28.697 7.556 44.327 1.00 58.97 111 PRO A C 1
ATOM 840 O O . PRO A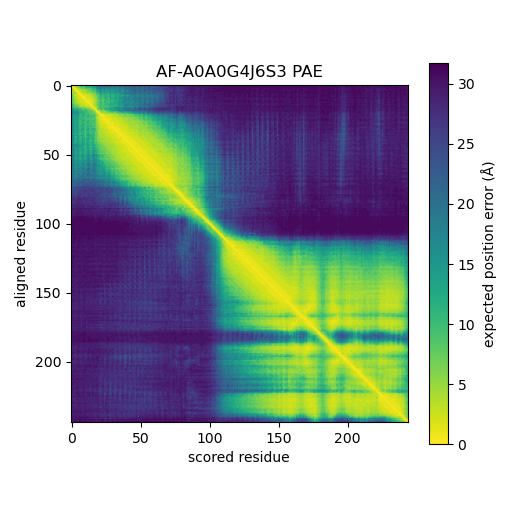 1 111 ? -28.013 7.362 43.325 1.00 58.97 111 PRO A O 1
ATOM 843 N N . ASP A 1 112 ? -28.337 8.421 45.283 1.00 63.69 112 ASP A N 1
ATOM 844 C CA . ASP A 1 112 ? -27.146 9.280 45.208 1.00 63.69 112 ASP A CA 1
ATOM 845 C C . ASP A 1 112 ? -25.831 8.485 45.143 1.00 63.69 112 ASP A C 1
ATOM 847 O O . ASP A 1 112 ? -24.926 8.842 44.394 1.00 63.69 112 ASP A O 1
ATOM 851 N N . GLN A 1 113 ? -25.702 7.364 45.863 1.00 69.19 113 GLN A N 1
ATOM 852 C CA . GLN A 1 113 ? -24.485 6.538 45.789 1.00 69.19 113 GLN A CA 1
ATOM 853 C C . GLN A 1 113 ? -24.353 5.828 44.441 1.00 69.19 113 GLN A C 1
ATOM 855 O O . GLN A 1 113 ? -23.242 5.599 43.957 1.00 69.19 113 GLN A O 1
ATOM 860 N N . ARG A 1 114 ? -25.482 5.473 43.822 1.00 73.81 114 ARG A N 1
ATOM 861 C CA . ARG A 1 114 ? -25.492 4.845 42.502 1.00 73.81 114 ARG A CA 1
ATOM 862 C C . ARG A 1 114 ? -25.130 5.847 41.411 1.00 73.81 114 ARG A C 1
ATOM 864 O O . ARG A 1 114 ? -24.330 5.504 40.546 1.00 73.81 114 ARG A O 1
ATOM 871 N N . ASP A 1 115 ? -25.646 7.066 41.489 1.00 79.12 115 ASP A N 1
ATOM 872 C CA . ASP A 1 115 ? -25.334 8.130 40.533 1.00 79.12 115 ASP A CA 1
ATOM 873 C C . ASP A 1 115 ? -23.878 8.603 40.671 1.00 79.12 115 ASP A C 1
ATOM 875 O O . ASP A 1 115 ? -23.187 8.809 39.670 1.00 79.12 115 ASP A O 1
ATOM 879 N N . VAL A 1 116 ? -23.341 8.651 41.894 1.00 84.81 116 VAL A N 1
ATOM 880 C CA . VAL A 1 116 ? -21.906 8.890 42.134 1.00 84.81 116 VAL A CA 1
ATOM 881 C C . VAL A 1 116 ? -21.044 7.757 41.560 1.00 84.81 116 VAL A C 1
ATOM 883 O O . VAL A 1 116 ? -20.020 8.008 40.930 1.00 84.81 116 VAL A O 1
ATOM 886 N N . ARG A 1 117 ? -21.463 6.495 41.698 1.00 85.88 117 ARG A N 1
ATOM 887 C CA . ARG A 1 117 ? -20.731 5.356 41.122 1.00 85.88 117 ARG A CA 1
ATOM 888 C C . ARG A 1 117 ? -20.757 5.357 39.590 1.00 85.88 117 ARG A C 1
ATOM 890 O O . ARG A 1 117 ? -19.726 5.126 38.970 1.00 85.88 117 ARG A O 1
ATOM 897 N N . LEU A 1 118 ? -21.909 5.648 38.988 1.00 87.38 118 LEU A N 1
ATOM 898 C CA . LEU A 1 118 ? -22.057 5.743 37.534 1.00 87.38 118 LEU A CA 1
ATOM 899 C C . LEU A 1 118 ? -21.267 6.923 36.958 1.00 87.38 118 LEU A C 1
ATOM 901 O O . LEU A 1 118 ? -20.682 6.803 35.888 1.00 87.38 118 LEU A O 1
ATOM 905 N N . THR A 1 119 ? -21.211 8.059 37.656 1.00 88.88 119 THR A N 1
ATOM 906 C CA . THR A 1 119 ? -20.401 9.206 37.215 1.00 88.88 119 THR A CA 1
ATOM 907 C C . THR A 1 119 ? -18.905 8.920 37.303 1.00 88.88 119 THR A C 1
ATOM 909 O O . THR A 1 119 ? -18.174 9.309 36.393 1.00 88.88 119 THR A O 1
ATOM 912 N N . LEU A 1 120 ? -18.445 8.193 38.328 1.00 90.88 120 LEU A N 1
ATOM 913 C CA . LEU A 1 120 ? -17.067 7.695 38.398 1.00 90.88 120 LEU A CA 1
ATOM 914 C C . LEU A 1 120 ? -16.750 6.750 37.233 1.00 90.88 120 LEU A C 1
ATOM 916 O O . LEU A 1 120 ? -15.781 6.986 36.520 1.00 90.88 120 LEU A O 1
ATOM 920 N N . GLU A 1 121 ? -17.610 5.767 36.968 1.00 91.19 121 GLU A N 1
ATOM 921 C CA . GLU A 1 121 ? -17.437 4.816 35.863 1.00 91.19 121 GLU A CA 1
ATOM 922 C C . GLU A 1 121 ? -17.442 5.513 34.491 1.00 91.19 121 GLU A C 1
ATOM 924 O O . GLU A 1 121 ? -16.597 5.246 33.641 1.00 91.19 121 GLU A O 1
ATOM 929 N N . ILE A 1 122 ? -18.331 6.489 34.277 1.00 92.69 122 ILE A N 1
ATOM 930 C CA . ILE A 1 122 ? -18.344 7.306 33.055 1.00 92.69 122 ILE A CA 1
ATOM 931 C C . ILE A 1 122 ? -17.043 8.104 32.913 1.00 92.69 122 ILE A C 1
ATOM 933 O O . ILE A 1 122 ? -16.531 8.236 31.801 1.00 92.69 122 ILE A O 1
ATOM 937 N N . ASN A 1 123 ? -16.506 8.653 34.003 1.00 93.56 123 ASN A N 1
ATOM 938 C CA . ASN A 1 123 ? -15.248 9.397 33.969 1.00 93.56 123 ASN A CA 1
ATOM 939 C C . ASN A 1 123 ? -14.049 8.481 33.692 1.00 93.56 123 ASN A C 1
ATOM 941 O O . ASN A 1 123 ? -13.184 8.852 32.899 1.00 93.56 123 ASN A O 1
ATOM 945 N N . GLU A 1 124 ? -14.024 7.283 34.274 1.00 94.62 124 GLU A N 1
ATOM 946 C CA . GLU A 1 124 ? -13.012 6.258 34.003 1.00 94.62 124 GLU A CA 1
ATOM 947 C C . GLU A 1 124 ? -13.056 5.805 32.539 1.00 94.62 124 GLU A C 1
ATOM 949 O O . GLU A 1 124 ? -12.039 5.861 31.847 1.00 94.62 124 GLU A O 1
ATOM 954 N N . LEU A 1 125 ? -14.241 5.472 32.019 1.00 94.62 125 LEU A N 1
ATOM 955 C CA . LEU A 1 125 ? -14.427 5.090 30.616 1.00 94.62 125 LEU A CA 1
ATOM 956 C C . LEU A 1 125 ? -14.053 6.225 29.655 1.00 94.62 125 LEU A C 1
ATOM 958 O O . LEU A 1 125 ? -13.445 5.987 28.612 1.00 94.62 125 LEU A O 1
ATOM 962 N N . ARG A 1 126 ? -14.373 7.481 29.993 1.00 94.56 126 ARG A N 1
ATOM 963 C CA . ARG A 1 126 ? -13.942 8.652 29.208 1.00 94.56 126 ARG A CA 1
ATOM 964 C C . ARG A 1 126 ? -12.423 8.790 29.198 1.00 94.56 126 ARG A C 1
ATOM 966 O O . ARG A 1 126 ? -11.853 9.015 28.132 1.00 94.56 126 ARG A O 1
ATOM 973 N N . ALA A 1 127 ? -11.775 8.617 30.349 1.00 95.06 127 ALA A N 1
ATOM 974 C CA . ALA A 1 127 ? -10.320 8.649 30.448 1.00 95.06 127 ALA A CA 1
ATOM 975 C C . ALA A 1 127 ? -9.677 7.530 29.615 1.00 95.06 127 ALA A C 1
ATOM 977 O O . ALA A 1 127 ? -8.682 7.772 28.927 1.00 95.06 127 ALA A O 1
ATOM 978 N N . GLU A 1 128 ? -10.271 6.335 29.612 1.00 95.62 128 GLU A N 1
ATOM 979 C CA . GLU A 1 128 ? -9.808 5.216 28.797 1.00 95.62 128 GLU A CA 1
ATOM 980 C C . GLU A 1 128 ? -9.956 5.513 27.299 1.00 95.62 128 GLU A C 1
ATOM 982 O O . GLU A 1 128 ? -8.998 5.385 26.536 1.00 95.62 128 GLU A O 1
ATOM 987 N N . VAL A 1 129 ? -11.122 6.003 26.868 1.00 96.19 129 VAL A N 1
ATOM 988 C CA . VAL A 1 129 ? -11.364 6.420 25.478 1.00 96.19 129 VAL A CA 1
ATOM 989 C C . VAL A 1 129 ? -10.367 7.492 25.040 1.00 96.19 129 VAL A C 1
ATOM 991 O O . VAL A 1 129 ? -9.852 7.438 23.922 1.00 96.19 129 VAL A O 1
ATOM 994 N N . ASP A 1 130 ? -10.056 8.456 25.900 1.00 96.38 130 ASP A N 1
ATOM 995 C CA . ASP A 1 130 ? -9.086 9.499 25.583 1.00 96.38 130 ASP A CA 1
ATOM 996 C C . ASP A 1 130 ? -7.649 8.962 25.534 1.00 96.38 130 ASP A C 1
ATOM 998 O O . ASP A 1 130 ? -6.868 9.385 24.675 1.00 96.38 130 ASP A O 1
ATOM 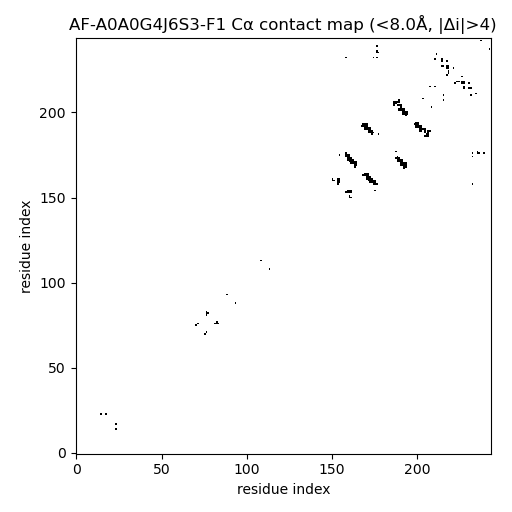1002 N N . ALA A 1 131 ? -7.301 7.982 26.371 1.00 95.62 131 ALA A N 1
ATOM 1003 C CA . ALA A 1 131 ? -6.033 7.263 26.274 1.00 95.62 131 ALA A CA 1
ATOM 1004 C C . ALA A 1 131 ? -5.926 6.488 24.948 1.00 95.62 131 ALA A C 1
ATOM 1006 O O . ALA A 1 131 ? -4.912 6.595 24.248 1.00 95.62 131 ALA A O 1
ATOM 1007 N N . 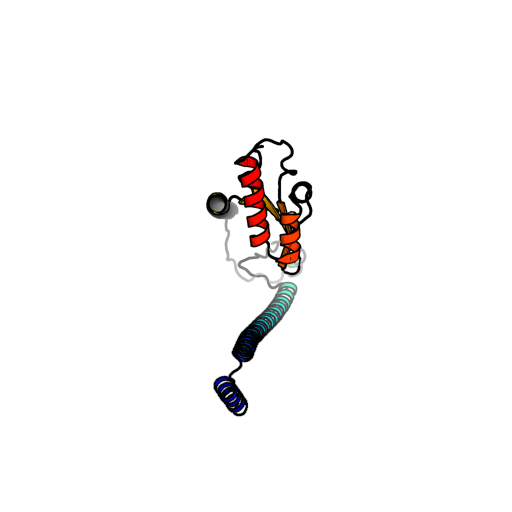TRP A 1 132 ? -6.990 5.787 24.544 1.00 95.31 132 TRP A N 1
ATOM 1008 C CA . TRP A 1 132 ? -7.068 5.083 23.261 1.00 95.31 132 TRP A CA 1
ATOM 1009 C C . TRP A 1 132 ? -6.983 6.039 22.067 1.00 95.31 132 TRP A C 1
ATOM 1011 O O . TRP A 1 132 ? -6.226 5.784 21.128 1.00 95.31 132 TRP A O 1
ATOM 1021 N N . LYS A 1 133 ? -7.682 7.181 22.105 1.00 96.06 133 LYS A N 1
ATOM 1022 C CA . LYS A 1 133 ? -7.594 8.223 21.067 1.00 96.06 133 LYS A CA 1
ATOM 1023 C C . LYS A 1 133 ? -6.186 8.790 20.955 1.00 96.06 133 LYS A C 1
ATOM 1025 O O . LYS A 1 133 ? -5.690 8.929 19.839 1.00 96.06 133 LYS A O 1
ATOM 1030 N N . LYS A 1 134 ? -5.539 9.094 22.087 1.00 96.62 134 LYS A N 1
ATOM 1031 C CA . LYS A 1 134 ? -4.143 9.550 22.109 1.00 96.62 134 LYS A CA 1
ATOM 1032 C C . LYS A 1 134 ? -3.251 8.513 21.447 1.00 96.62 134 LYS A C 1
ATOM 1034 O O . LYS A 1 134 ? -2.592 8.852 20.475 1.00 96.62 134 LYS A O 1
ATOM 1039 N N . ARG A 1 135 ? -3.318 7.249 21.879 1.00 94.94 135 ARG A N 1
ATOM 1040 C CA . ARG A 1 135 ? -2.513 6.155 21.313 1.00 94.94 135 ARG A CA 1
ATOM 1041 C C . ARG A 1 135 ? -2.735 5.976 19.810 1.00 94.94 135 ARG A C 1
ATOM 1043 O O . ARG A 1 135 ? -1.766 5.839 19.069 1.00 94.94 135 ARG A O 1
ATOM 1050 N N . ARG A 1 136 ? -3.989 6.023 19.350 1.00 95.88 136 ARG A N 1
ATOM 1051 C CA . ARG A 1 136 ? -4.338 5.980 17.923 1.00 95.88 136 ARG A CA 1
ATOM 1052 C C . ARG A 1 136 ? -3.717 7.151 17.165 1.00 95.88 136 ARG A C 1
ATOM 1054 O O . ARG A 1 136 ? -3.155 6.946 16.097 1.00 95.88 136 ARG A O 1
ATOM 1061 N N . ASN A 1 137 ? -3.808 8.364 17.704 1.00 95.75 137 ASN A N 1
ATOM 1062 C CA . ASN A 1 137 ? -3.249 9.551 17.063 1.00 95.75 137 ASN A CA 1
ATOM 1063 C C . ASN A 1 137 ? -1.720 9.467 16.972 1.00 95.75 137 ASN A C 1
ATOM 1065 O O . ASN A 1 137 ? -1.177 9.748 15.909 1.00 95.75 137 ASN A O 1
ATOM 1069 N N . THR A 1 138 ? -1.034 9.018 18.028 1.00 96.62 138 THR A N 1
ATOM 1070 C CA . THR A 1 138 ? 0.420 8.809 17.986 1.00 96.62 138 THR A CA 1
ATOM 1071 C C . THR A 1 138 ? 0.793 7.752 16.954 1.00 96.62 138 THR A C 1
ATOM 1073 O O . THR A 1 138 ? 1.717 7.960 16.177 1.00 96.62 138 THR A O 1
ATOM 1076 N N . LEU A 1 139 ? 0.049 6.641 16.897 1.00 95.88 139 LEU A N 1
ATOM 1077 C CA . LEU A 1 139 ? 0.281 5.590 15.908 1.00 95.88 139 LEU A CA 1
ATOM 1078 C C . LEU A 1 139 ? 0.100 6.112 14.478 1.00 95.88 139 LEU A C 1
ATOM 1080 O O . LEU A 1 139 ? 0.957 5.870 13.638 1.00 95.88 139 LEU A O 1
ATOM 1084 N N . MET A 1 140 ? -0.969 6.868 14.214 1.00 96.31 140 MET A N 1
ATOM 1085 C CA . MET A 1 140 ? -1.209 7.484 12.904 1.00 96.31 140 MET A CA 1
ATOM 1086 C C . MET A 1 140 ? -0.102 8.471 12.524 1.00 96.31 140 MET A C 1
ATOM 1088 O O . MET A 1 140 ? 0.309 8.495 11.370 1.00 96.31 140 MET A O 1
ATOM 1092 N N . GLN A 1 141 ? 0.404 9.258 13.478 1.00 94.56 141 GLN A N 1
ATOM 1093 C CA . GLN A 1 141 ? 1.515 10.185 13.241 1.00 94.56 141 GLN A CA 1
ATOM 1094 C C . GLN A 1 141 ? 2.814 9.450 12.918 1.00 94.56 141 GLN A C 1
ATOM 1096 O O . GLN A 1 141 ? 3.497 9.824 11.970 1.00 94.56 141 GLN A O 1
ATOM 1101 N N . VAL A 1 142 ? 3.142 8.395 13.671 1.00 96.69 142 VAL A N 1
ATOM 1102 C CA . VAL A 1 142 ? 4.316 7.559 13.388 1.00 96.69 142 VAL A CA 1
ATOM 1103 C C . VAL A 1 142 ? 4.179 6.929 12.007 1.00 96.69 142 VAL A C 1
ATOM 1105 O O . VAL A 1 142 ? 5.091 7.040 11.204 1.00 96.69 142 VAL A O 1
ATOM 1108 N N . TYR A 1 143 ? 3.021 6.350 11.685 1.00 94.06 143 TYR A N 1
ATOM 1109 C CA . TYR A 1 143 ? 2.801 5.719 10.385 1.00 94.06 143 TYR A CA 1
ATOM 1110 C C . TYR A 1 143 ? 2.883 6.720 9.227 1.00 94.06 143 TYR A C 1
ATOM 1112 O O . TYR A 1 143 ? 3.475 6.417 8.194 1.00 94.06 143 TYR A O 1
ATOM 1120 N N . ALA A 1 144 ? 2.318 7.919 9.399 1.00 92.75 144 ALA A N 1
ATOM 1121 C CA . ALA A 1 144 ? 2.406 8.989 8.412 1.00 92.75 144 ALA A CA 1
ATOM 1122 C C . ALA A 1 144 ? 3.862 9.416 8.190 1.00 92.75 144 ALA A C 1
ATOM 1124 O O . ALA A 1 144 ? 4.299 9.475 7.045 1.00 92.75 144 ALA A O 1
ATOM 1125 N N . ARG A 1 145 ? 4.617 9.619 9.276 1.00 94.75 145 ARG A N 1
ATOM 1126 C CA . ARG A 1 145 ? 6.035 9.981 9.225 1.00 94.75 145 ARG A CA 1
ATOM 1127 C C . ARG A 1 145 ? 6.881 8.903 8.548 1.00 94.75 145 ARG A C 1
ATOM 1129 O O . ARG A 1 145 ? 7.661 9.224 7.667 1.00 94.75 145 ARG A O 1
ATOM 1136 N N . GLU A 1 146 ? 6.716 7.640 8.928 1.00 94.12 146 GLU A N 1
ATOM 1137 C CA . GLU A 1 146 ? 7.435 6.513 8.312 1.00 94.12 146 GLU A CA 1
ATOM 1138 C C . GLU A 1 146 ? 7.090 6.372 6.822 1.00 94.12 146 GLU A C 1
ATOM 1140 O O . GLU A 1 146 ? 7.963 6.140 5.992 1.00 94.12 146 GLU A O 1
ATOM 1145 N N . THR A 1 147 ? 5.819 6.566 6.457 1.00 91.50 147 THR A N 1
ATOM 1146 C CA . THR A 1 147 ? 5.384 6.520 5.051 1.00 91.50 147 THR A CA 1
ATOM 1147 C C . THR A 1 147 ? 5.973 7.672 4.237 1.00 91.50 147 THR A C 1
ATOM 1149 O O . THR A 1 147 ? 6.301 7.486 3.068 1.00 91.50 147 THR A O 1
ATOM 1152 N N . GLU A 1 148 ? 6.081 8.862 4.827 1.00 92.06 148 GLU A N 1
ATOM 1153 C CA . GLU A 1 148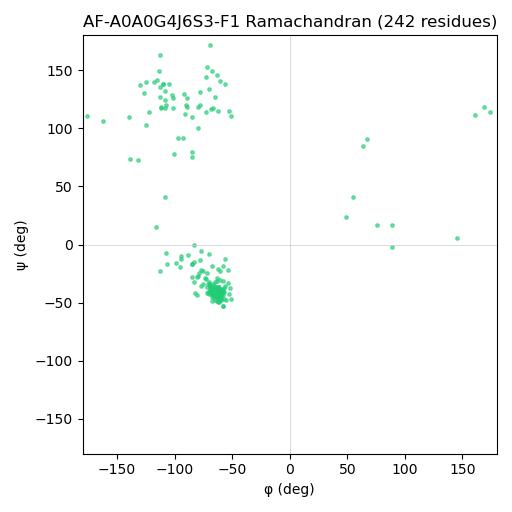 ? 6.694 10.030 4.195 1.00 92.06 148 GLU A CA 1
ATOM 1154 C C . GLU A 1 148 ? 8.196 9.824 3.997 1.00 92.06 148 GLU A C 1
ATOM 1156 O O . GLU A 1 148 ? 8.662 9.934 2.868 1.00 92.06 148 GLU A O 1
ATOM 1161 N N . LEU A 1 149 ? 8.912 9.381 5.036 1.00 94.38 149 LEU A N 1
ATOM 1162 C CA . LEU A 1 149 ? 10.333 9.033 4.944 1.00 94.38 149 LEU A CA 1
ATOM 1163 C C . LEU A 1 149 ? 10.592 7.990 3.854 1.00 94.38 149 LEU A C 1
ATOM 1165 O O . LEU A 1 149 ? 11.444 8.187 2.997 1.00 94.38 149 LEU A O 1
ATOM 1169 N N . PHE A 1 150 ? 9.797 6.919 3.819 1.00 93.75 150 PHE A N 1
ATOM 1170 C CA . PHE A 1 150 ? 9.917 5.901 2.779 1.00 93.75 150 PHE A CA 1
ATOM 1171 C C . PHE A 1 150 ? 9.680 6.466 1.369 1.00 93.75 150 PHE A C 1
ATOM 1173 O O . PHE A 1 150 ? 10.354 6.076 0.418 1.00 93.75 150 PHE A O 1
ATOM 1180 N N . ARG A 1 151 ? 8.721 7.384 1.203 1.00 92.06 151 ARG A N 1
ATOM 1181 C CA . ARG A 1 151 ? 8.470 8.037 -0.092 1.00 92.06 151 ARG A CA 1
ATOM 1182 C C . ARG A 1 151 ? 9.617 8.949 -0.503 1.00 92.06 151 ARG A C 1
ATOM 1184 O O . ARG A 1 151 ? 9.930 8.987 -1.691 1.00 92.06 151 ARG A O 1
ATOM 1191 N N . ASP A 1 152 ? 10.224 9.647 0.446 1.00 91.06 152 ASP A N 1
ATOM 1192 C CA . ASP A 1 152 ? 11.383 10.502 0.200 1.00 91.06 152 ASP A CA 1
ATOM 1193 C C . ASP A 1 152 ? 12.608 9.663 -0.187 1.00 91.06 152 ASP A C 1
ATOM 1195 O O . ASP A 1 152 ? 13.270 9.971 -1.179 1.00 91.06 152 ASP A O 1
ATOM 1199 N N . ASP A 1 153 ? 12.836 8.537 0.495 1.00 93.81 153 ASP A N 1
ATOM 1200 C CA . ASP A 1 153 ? 13.889 7.575 0.154 1.00 93.81 153 ASP A CA 1
ATOM 1201 C C . ASP A 1 153 ? 13.690 7.008 -1.261 1.00 93.81 153 ASP A C 1
ATOM 1203 O O . ASP A 1 153 ? 14.625 6.963 -2.064 1.00 93.81 153 ASP A O 1
ATOM 1207 N N . LEU A 1 154 ? 12.457 6.619 -1.617 1.00 90.75 154 LEU A N 1
ATOM 1208 C CA . LEU A 1 154 ? 12.134 6.157 -2.971 1.00 90.75 154 LEU A CA 1
ATOM 1209 C C . LEU A 1 154 ? 12.327 7.254 -4.020 1.00 90.75 154 LEU A C 1
ATOM 1211 O O . LEU A 1 154 ? 12.832 6.970 -5.107 1.00 90.75 154 LEU A O 1
ATOM 1215 N N . LEU A 1 155 ? 11.949 8.495 -3.714 1.00 90.19 155 LEU A N 1
ATOM 1216 C CA . LEU A 1 155 ? 12.168 9.624 -4.610 1.00 90.19 155 LEU A CA 1
ATOM 1217 C C . LEU A 1 155 ? 13.666 9.854 -4.832 1.00 90.19 155 LEU A C 1
ATOM 1219 O O . LEU A 1 155 ? 14.083 10.054 -5.970 1.00 90.19 155 LEU A O 1
ATOM 1223 N N . GLN A 1 156 ? 14.478 9.770 -3.780 1.00 89.56 156 GLN A N 1
ATOM 1224 C CA . GLN A 1 156 ? 15.926 9.932 -3.869 1.00 89.56 156 GLN A CA 1
ATOM 1225 C C . GLN A 1 156 ? 16.602 8.777 -4.625 1.00 89.56 156 GLN A C 1
ATOM 1227 O O . GLN A 1 156 ? 17.537 9.011 -5.390 1.00 89.56 156 GLN A O 1
ATOM 1232 N N . MET A 1 157 ? 16.142 7.539 -4.429 1.00 89.38 157 MET A N 1
ATOM 1233 C CA . MET A 1 157 ? 16.733 6.349 -5.051 1.00 89.38 157 MET A CA 1
ATOM 1234 C C . MET A 1 157 ? 16.283 6.122 -6.498 1.00 89.38 157 MET A C 1
ATOM 1236 O O . MET A 1 157 ? 17.093 5.749 -7.344 1.00 89.38 157 MET A O 1
ATOM 1240 N N . LEU A 1 158 ? 14.988 6.281 -6.776 1.00 88.25 158 LEU A N 1
ATOM 1241 C CA . LEU A 1 158 ? 14.368 5.919 -8.057 1.00 88.25 158 LEU A CA 1
ATOM 1242 C C . LEU A 1 158 ? 14.013 7.139 -8.911 1.00 88.25 158 LEU A C 1
ATOM 1244 O O . LEU A 1 158 ? 13.756 6.989 -10.104 1.00 88.25 158 LEU A O 1
ATOM 1248 N N . GLY A 1 159 ? 13.960 8.333 -8.316 1.00 89.12 159 GLY A N 1
ATOM 1249 C CA . GLY A 1 159 ? 13.532 9.551 -9.001 1.00 89.12 159 GLY A CA 1
ATOM 1250 C C . GLY A 1 159 ? 12.022 9.645 -9.220 1.00 89.12 159 GLY A C 1
ATOM 1251 O O . GLY A 1 159 ? 11.579 10.445 -10.043 1.00 89.12 159 GLY A O 1
ATOM 1252 N N . TYR A 1 160 ? 11.224 8.844 -8.506 1.00 91.00 160 TYR A N 1
ATOM 1253 C CA . TYR A 1 160 ? 9.766 8.831 -8.617 1.00 91.00 160 TYR A CA 1
ATOM 1254 C C . TYR A 1 160 ? 9.086 9.004 -7.263 1.00 91.00 160 TYR A C 1
ATOM 1256 O O . TYR A 1 160 ? 9.355 8.264 -6.319 1.00 91.00 160 TYR A O 1
ATOM 1264 N N . ARG A 1 161 ? 8.127 9.929 -7.199 1.00 89.75 161 ARG A N 1
ATOM 1265 C CA . ARG A 1 161 ? 7.206 10.078 -6.073 1.00 89.75 161 ARG A CA 1
ATOM 1266 C C . ARG A 1 161 ? 5.983 9.203 -6.321 1.00 89.75 161 ARG A C 1
ATOM 1268 O O . ARG A 1 161 ? 5.286 9.399 -7.316 1.00 89.75 161 ARG A O 1
ATOM 1275 N N . ILE A 1 162 ? 5.750 8.236 -5.432 1.00 91.06 162 ILE A N 1
ATOM 1276 C CA . ILE A 1 162 ? 4.681 7.238 -5.561 1.00 91.06 162 ILE A CA 1
ATOM 1277 C C . ILE A 1 162 ? 3.565 7.534 -4.558 1.00 91.06 162 ILE A C 1
ATOM 1279 O O . ILE A 1 162 ? 3.768 7.484 -3.341 1.00 91.06 162 ILE A O 1
ATOM 1283 N N . GLU A 1 163 ? 2.361 7.773 -5.065 1.00 90.38 163 GLU A N 1
ATOM 1284 C CA . GLU A 1 163 ? 1.153 7.941 -4.260 1.00 90.38 163 GLU A CA 1
ATOM 1285 C C . GLU A 1 163 ? 0.138 6.846 -4.591 1.00 90.38 163 GLU A C 1
ATOM 1287 O O . GLU A 1 163 ? -0.028 6.461 -5.745 1.00 90.38 163 GLU A O 1
ATOM 1292 N N . TYR A 1 164 ? -0.541 6.320 -3.571 1.00 90.19 164 TYR A N 1
ATOM 1293 C CA . TYR A 1 164 ? -1.563 5.288 -3.742 1.00 90.19 164 TYR A CA 1
ATOM 1294 C C . TYR A 1 164 ? -2.953 5.871 -3.490 1.00 90.19 164 TYR A C 1
ATOM 1296 O O . TYR A 1 164 ? -3.265 6.296 -2.375 1.00 90.19 164 TYR A O 1
ATOM 1304 N N . LEU A 1 165 ? -3.798 5.855 -4.519 1.00 89.12 165 LEU A N 1
ATOM 1305 C CA . LEU A 1 165 ? -5.184 6.302 -4.479 1.00 89.12 165 LEU A CA 1
ATOM 1306 C C . LEU A 1 165 ? -6.093 5.110 -4.166 1.00 89.12 165 LEU A C 1
ATOM 1308 O O . LEU A 1 165 ? -6.566 4.393 -5.051 1.00 89.12 165 LEU A O 1
ATOM 1312 N N . ALA A 1 166 ? -6.361 4.910 -2.873 1.00 84.81 166 ALA A N 1
ATOM 1313 C CA . ALA A 1 166 ? -7.102 3.751 -2.371 1.00 84.81 166 ALA A CA 1
ATOM 1314 C C . ALA A 1 166 ? -8.502 3.582 -2.994 1.00 84.81 166 ALA A C 1
ATOM 1316 O O . ALA A 1 166 ? -8.904 2.455 -3.277 1.00 84.81 166 ALA A O 1
ATOM 1317 N N . HIS A 1 167 ? -9.219 4.683 -3.252 1.00 84.50 167 HIS A N 1
ATOM 1318 C CA . HIS A 1 167 ? -10.579 4.666 -3.807 1.00 84.50 167 HIS A CA 1
ATOM 1319 C C . HIS A 1 167 ? -10.648 4.067 -5.219 1.00 84.50 167 HIS A C 1
ATOM 1321 O O . HIS A 1 167 ? -11.643 3.442 -5.571 1.00 84.50 167 HIS A O 1
ATOM 1327 N N . GLN A 1 168 ? -9.588 4.235 -6.012 1.00 84.94 168 GLN A N 1
ATOM 1328 C CA . GLN A 1 168 ? -9.522 3.778 -7.404 1.00 84.94 168 GLN A CA 1
ATOM 1329 C C . GLN A 1 168 ? -8.594 2.561 -7.579 1.00 84.94 168 GLN A C 1
ATOM 1331 O O . GLN A 1 168 ? -8.584 1.942 -8.640 1.00 84.94 168 GLN A O 1
ATOM 1336 N N . ARG A 1 169 ? -7.863 2.159 -6.523 1.00 87.62 169 ARG A N 1
ATOM 1337 C CA . ARG A 1 169 ? -6.779 1.152 -6.561 1.00 87.62 169 ARG A CA 1
ATOM 1338 C C . ARG A 1 169 ? -5.713 1.513 -7.598 1.00 87.62 169 ARG A C 1
ATOM 1340 O O . ARG A 1 169 ? -5.208 0.650 -8.323 1.00 87.62 169 ARG A O 1
ATOM 1347 N N . GLU A 1 170 ? -5.392 2.798 -7.650 1.00 92.19 170 GLU A N 1
ATOM 1348 C CA . GLU A 1 170 ? -4.464 3.380 -8.612 1.00 92.19 170 GLU A CA 1
ATOM 1349 C C . GLU A 1 170 ? -3.205 3.895 -7.915 1.00 92.19 170 GLU A C 1
ATOM 1351 O O . GLU A 1 170 ? -3.230 4.297 -6.752 1.00 92.19 170 GLU A O 1
ATOM 1356 N N . TYR A 1 171 ? -2.091 3.849 -8.631 1.00 91.56 171 TYR A N 1
ATOM 1357 C CA . TYR A 1 171 ? -0.807 4.396 -8.238 1.00 91.56 171 TYR A CA 1
ATOM 1358 C C . TYR A 1 171 ? -0.480 5.565 -9.151 1.00 91.56 171 TYR A C 1
ATOM 1360 O O . TYR A 1 171 ? -0.471 5.428 -10.375 1.00 91.56 171 TYR A O 1
ATOM 1368 N N . ARG A 1 172 ? -0.183 6.698 -8.528 1.00 90.75 172 ARG A N 1
ATOM 1369 C CA . ARG A 1 172 ? 0.237 7.931 -9.171 1.00 90.75 172 ARG A CA 1
ATOM 1370 C C . ARG A 1 172 ? 1.744 8.054 -9.033 1.00 90.75 172 ARG A C 1
ATOM 1372 O O . ARG A 1 172 ? 2.256 8.106 -7.916 1.00 90.75 172 ARG A O 1
ATOM 1379 N N . LEU A 1 173 ? 2.448 8.061 -10.157 1.00 91.00 173 LEU A N 1
ATOM 1380 C CA . LEU A 1 173 ? 3.895 8.214 -10.210 1.00 91.00 173 LEU A CA 1
ATOM 1381 C C . LEU A 1 173 ? 4.230 9.560 -10.844 1.00 91.00 173 LEU A C 1
ATOM 1383 O O . LEU A 1 173 ? 3.917 9.804 -12.009 1.00 91.00 173 LEU A O 1
ATOM 1387 N N . ARG A 1 174 ? 4.905 10.418 -10.077 1.00 88.44 174 ARG A N 1
ATOM 1388 C CA . ARG A 1 174 ? 5.452 11.690 -10.562 1.00 88.44 174 ARG A CA 1
ATOM 1389 C C . ARG A 1 174 ? 6.967 11.586 -10.631 1.00 88.44 174 ARG A C 1
ATOM 1391 O O . ARG A 1 174 ? 7.604 11.256 -9.632 1.00 88.44 174 ARG A O 1
ATOM 1398 N N . SER A 1 175 ? 7.544 11.844 -11.800 1.00 87.88 175 SER A N 1
ATOM 1399 C CA . SER A 1 175 ? 9.002 11.886 -11.946 1.00 87.88 175 SER A CA 1
ATOM 1400 C C . SER A 1 175 ? 9.573 13.151 -11.303 1.00 87.88 175 SER A C 1
ATOM 1402 O O . SER A 1 175 ? 8.977 14.221 -11.405 1.00 87.88 175 SER A O 1
ATOM 1404 N N . MET A 1 176 ? 10.760 13.052 -10.705 1.00 84.75 176 MET A N 1
ATOM 1405 C CA . MET A 1 176 ? 11.532 14.195 -10.203 1.00 84.75 176 MET A CA 1
ATOM 1406 C C . MET A 1 176 ? 11.909 15.199 -11.304 1.00 84.75 176 MET A C 1
ATOM 1408 O O . MET A 1 176 ? 12.191 16.359 -11.016 1.00 84.75 176 MET A O 1
ATOM 1412 N N . PHE A 1 177 ? 11.940 14.750 -12.563 1.00 80.44 177 PHE A N 1
ATOM 1413 C CA . PHE A 1 177 ? 12.306 15.581 -13.708 1.00 80.44 177 PHE A CA 1
ATOM 1414 C C . PHE A 1 177 ? 11.114 16.326 -14.318 1.00 80.44 177 PHE A C 1
ATOM 1416 O O . PHE A 1 177 ? 11.340 17.202 -15.154 1.00 80.44 177 PHE A O 1
ATOM 1423 N N . ALA A 1 178 ? 9.884 16.020 -13.888 1.00 75.62 178 ALA A N 1
ATOM 1424 C CA . ALA A 1 178 ? 8.687 16.738 -14.313 1.00 75.62 178 ALA A CA 1
ATOM 1425 C C . ALA A 1 178 ? 8.743 18.206 -13.852 1.00 75.62 178 ALA A C 1
ATOM 1427 O O . ALA A 1 178 ? 9.299 18.513 -12.793 1.00 75.62 178 ALA A O 1
ATOM 1428 N N . GLU A 1 179 ? 8.201 19.129 -14.647 1.00 67.19 179 GLU A N 1
ATOM 1429 C CA . GLU A 1 179 ? 8.206 20.548 -14.289 1.00 67.19 179 GLU A CA 1
ATOM 1430 C C . GLU A 1 179 ? 7.353 20.808 -13.032 1.00 67.19 179 GLU A C 1
ATOM 1432 O O . GLU A 1 179 ? 6.190 20.391 -12.954 1.00 67.19 179 GLU A O 1
ATOM 1437 N N . PRO A 1 180 ? 7.918 21.467 -12.005 1.00 55.09 180 PRO A N 1
ATOM 1438 C CA . PRO A 1 180 ? 7.149 21.913 -10.858 1.00 55.09 180 PRO A CA 1
ATOM 1439 C C . PRO A 1 180 ? 6.429 23.212 -11.237 1.00 55.09 180 PRO A C 1
ATOM 1441 O O . PRO A 1 180 ? 7.051 24.270 -11.233 1.00 55.09 180 PRO A O 1
ATOM 1444 N N . GLY A 1 181 ? 5.138 23.145 -11.579 1.00 54.19 181 GLY A N 1
ATOM 1445 C CA . GLY A 1 181 ? 4.330 24.362 -11.742 1.00 54.19 181 GLY A CA 1
ATOM 1446 C C . GLY A 1 181 ? 3.252 24.371 -12.823 1.00 54.19 181 GLY A C 1
ATOM 1447 O O . GLY A 1 181 ? 2.656 25.424 -13.015 1.00 54.19 181 GLY A O 1
ATOM 1448 N N . SER A 1 182 ? 2.967 23.270 -13.525 1.00 51.22 182 SER A N 1
ATOM 1449 C CA . SER A 1 182 ? 1.705 23.198 -14.266 1.00 51.22 182 SER A CA 1
ATOM 1450 C C . SER A 1 182 ? 0.574 23.011 -13.254 1.00 51.22 182 SER A C 1
ATOM 1452 O O . SER A 1 182 ? 0.519 21.980 -12.586 1.00 51.22 182 SER A O 1
ATOM 1454 N N . ASP A 1 183 ? -0.305 24.007 -13.131 1.00 46.44 183 ASP A N 1
ATOM 1455 C CA . ASP A 1 183 ? -1.528 23.946 -12.311 1.00 46.44 183 ASP A CA 1
ATOM 1456 C C . ASP A 1 183 ? -2.444 22.758 -12.700 1.00 46.44 183 ASP A C 1
ATOM 1458 O O . ASP A 1 183 ? -3.325 22.366 -11.936 1.00 46.44 183 ASP A O 1
ATOM 1462 N N . ASP A 1 184 ? -2.177 22.125 -13.846 1.00 53.25 184 ASP A N 1
ATOM 1463 C CA . ASP A 1 184 ? -2.664 20.802 -14.225 1.00 53.25 184 ASP A CA 1
ATOM 1464 C C . ASP A 1 184 ? -1.743 19.702 -13.658 1.00 53.25 184 ASP A C 1
ATOM 1466 O O . ASP A 1 184 ? -0.894 19.126 -14.346 1.00 53.25 184 ASP A O 1
ATOM 1470 N N . ASP A 1 185 ? -1.903 19.389 -12.368 1.00 55.50 185 ASP A N 1
ATOM 1471 C CA . ASP A 1 185 ? -1.170 18.301 -11.696 1.00 55.50 185 ASP A CA 1
ATOM 1472 C C . ASP A 1 185 ? -1.394 16.927 -12.370 1.00 55.50 185 ASP A C 1
ATOM 1474 O O .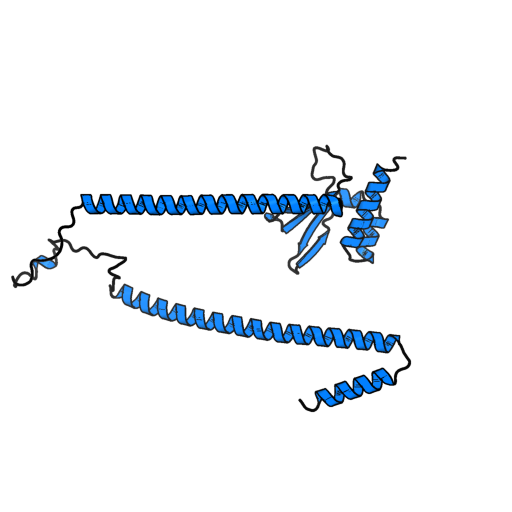 ASP A 1 185 ? -0.610 15.997 -12.154 1.00 55.50 185 ASP A O 1
ATOM 1478 N N . ASP A 1 186 ? -2.446 16.775 -13.181 1.00 60.47 186 ASP A N 1
ATOM 1479 C CA . ASP A 1 186 ? -2.849 15.530 -13.845 1.00 60.47 186 ASP A CA 1
ATOM 1480 C C . ASP A 1 186 ? -2.134 15.254 -15.182 1.00 60.47 186 ASP A C 1
ATOM 1482 O O . ASP A 1 186 ? -2.119 14.103 -15.623 1.00 60.47 186 ASP A O 1
ATOM 1486 N N . ASP A 1 187 ? -1.495 16.251 -15.805 1.00 64.19 187 ASP A N 1
ATOM 1487 C CA . ASP A 1 187 ? -0.967 16.093 -17.168 1.00 64.19 187 ASP A CA 1
ATOM 1488 C C . ASP A 1 187 ? 0.430 15.447 -17.223 1.00 64.19 187 ASP A C 1
ATOM 1490 O O . ASP A 1 187 ? 0.725 14.740 -18.179 1.00 64.19 187 ASP A O 1
ATOM 1494 N N . ASN A 1 188 ? 1.265 15.590 -16.183 1.00 74.12 188 ASN A N 1
ATOM 1495 C CA . ASN A 1 188 ? 2.650 15.076 -16.143 1.00 74.12 188 ASN A CA 1
ATOM 1496 C C . ASN A 1 188 ? 2.832 13.872 -15.206 1.00 74.12 188 ASN A C 1
ATOM 1498 O O . ASN A 1 188 ? 3.794 13.773 -14.431 1.00 74.12 188 ASN A O 1
ATOM 1502 N N . VAL A 1 189 ? 1.857 12.967 -15.222 1.00 85.50 189 VAL A N 1
ATOM 1503 C CA . VAL A 1 189 ? 1.751 11.877 -14.256 1.00 85.50 189 VAL A CA 1
ATOM 1504 C C . VAL A 1 189 ? 1.539 10.540 -14.952 1.00 85.50 189 VAL A C 1
ATOM 1506 O O . VAL A 1 189 ? 0.730 10.390 -15.869 1.00 85.50 189 VAL A O 1
ATOM 1509 N N . LEU A 1 190 ? 2.257 9.531 -14.458 1.00 88.69 190 LEU A N 1
ATOM 1510 C CA . LEU A 1 190 ? 2.027 8.142 -14.823 1.00 88.69 190 LEU A CA 1
ATOM 1511 C C . LEU A 1 190 ? 1.003 7.536 -13.871 1.00 88.69 190 LEU A C 1
ATOM 1513 O O . LEU A 1 190 ? 1.187 7.558 -12.650 1.00 88.69 190 LEU A O 1
ATOM 1517 N N . LEU A 1 191 ? -0.051 6.959 -14.437 1.00 89.94 191 LEU A N 1
ATOM 1518 C CA . LEU A 1 191 ? -1.069 6.251 -13.679 1.00 89.94 191 LEU A CA 1
ATOM 1519 C C . LEU A 1 191 ? -0.952 4.751 -13.920 1.00 89.94 191 LEU A C 1
ATOM 1521 O O . LEU A 1 191 ? -0.870 4.279 -15.053 1.00 89.94 191 LEU A O 1
ATOM 1525 N N . PHE A 1 192 ? -0.979 3.996 -12.830 1.00 90.94 192 PHE A N 1
ATOM 1526 C CA . PHE A 1 192 ? -1.015 2.544 -12.866 1.00 90.94 192 PHE A CA 1
ATOM 1527 C C . PHE A 1 192 ? -2.208 2.047 -12.068 1.00 90.94 192 PHE A C 1
ATOM 1529 O O . PHE A 1 192 ? -2.477 2.541 -10.980 1.00 90.94 192 PHE A O 1
ATOM 1536 N N . ARG A 1 193 ? -2.900 1.024 -12.552 1.00 91.56 193 ARG A N 1
ATOM 1537 C CA . ARG A 1 193 ? -4.011 0.395 -11.840 1.00 91.56 193 ARG A CA 1
ATOM 1538 C C . ARG A 1 193 ? -3.626 -0.990 -11.373 1.00 91.56 193 ARG A C 1
ATOM 1540 O O . ARG A 1 193 ? -3.059 -1.770 -12.134 1.00 91.56 193 ARG A O 1
ATOM 1547 N N . ARG A 1 194 ? -4.011 -1.338 -10.145 1.00 88.81 194 ARG A N 1
ATOM 1548 C CA . ARG A 1 194 ? -3.950 -2.726 -9.685 1.00 88.81 194 ARG A CA 1
ATOM 1549 C C . ARG A 1 194 ? -5.208 -3.476 -10.109 1.00 88.81 194 ARG A C 1
ATOM 1551 O O . ARG A 1 194 ? -6.296 -3.242 -9.570 1.00 88.81 194 ARG A O 1
ATOM 1558 N N . ALA A 1 195 ? -5.055 -4.391 -11.057 1.00 86.94 195 ALA A N 1
ATOM 1559 C CA . ALA A 1 195 ? -6.129 -5.247 -11.531 1.00 86.94 195 ALA A CA 1
ATOM 1560 C C . ALA A 1 195 ? -6.561 -6.272 -10.457 1.00 86.94 195 ALA A C 1
ATOM 1562 O O . ALA A 1 195 ? -6.011 -6.348 -9.348 1.00 86.94 195 ALA A O 1
ATOM 1563 N N . ARG A 1 196 ? -7.658 -6.993 -10.721 1.00 85.88 196 ARG A N 1
ATOM 1564 C CA . ARG A 1 196 ? -8.264 -7.930 -9.751 1.00 85.88 196 ARG A CA 1
ATOM 1565 C C . ARG A 1 196 ? -7.434 -9.201 -9.557 1.00 85.88 196 ARG A C 1
ATOM 1567 O O . ARG A 1 196 ? -7.433 -9.750 -8.464 1.00 85.88 196 ARG A O 1
ATOM 1574 N N . ASP A 1 197 ? -6.720 -9.60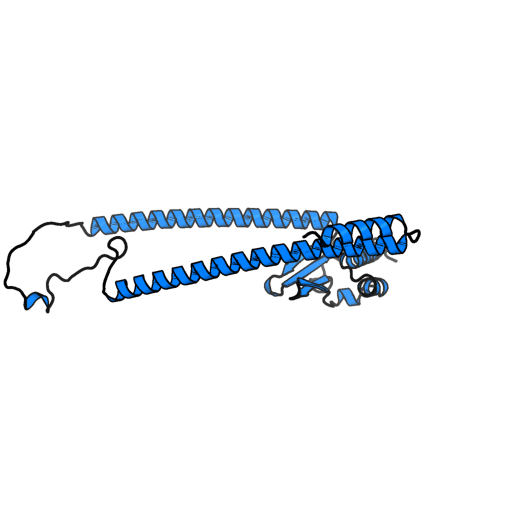4 -10.597 1.00 86.69 197 ASP A N 1
ATOM 1575 C CA . ASP A 1 197 ? -5.713 -10.672 -10.631 1.00 86.69 197 ASP A CA 1
ATOM 1576 C C . ASP A 1 197 ? -4.424 -10.316 -9.863 1.00 86.69 197 ASP A C 1
ATOM 1578 O O . ASP A 1 197 ? -3.556 -11.160 -9.672 1.00 86.69 197 ASP A O 1
ATOM 1582 N N . GLY A 1 198 ? -4.295 -9.067 -9.406 1.00 81.69 198 GLY A N 1
ATOM 1583 C CA . GLY A 1 198 ? -3.125 -8.573 -8.692 1.00 81.69 198 GLY A CA 1
ATOM 1584 C C . GLY A 1 198 ? -2.030 -8.008 -9.595 1.00 81.69 198 GLY A C 1
ATOM 1585 O O . GLY A 1 198 ? -1.063 -7.475 -9.046 1.00 81.69 198 GLY A O 1
ATOM 1586 N N . SER A 1 199 ? -2.192 -8.053 -10.924 1.00 85.06 199 SER A N 1
ATOM 1587 C CA . SER A 1 199 ? -1.258 -7.433 -11.867 1.00 85.06 199 SER A CA 1
ATOM 1588 C C . SER A 1 199 ? -1.366 -5.905 -11.831 1.00 85.06 199 SER A C 1
ATOM 1590 O O . SER A 1 199 ? -2.396 -5.333 -11.455 1.00 85.06 199 SER A O 1
ATOM 1592 N N . ILE A 1 200 ? -0.272 -5.227 -12.174 1.00 88.06 200 ILE A N 1
ATOM 1593 C CA . ILE A 1 200 ? -0.234 -3.769 -12.306 1.00 88.06 200 ILE A CA 1
ATOM 1594 C C . ILE A 1 200 ? -0.293 -3.445 -13.797 1.00 88.06 200 ILE A C 1
ATOM 1596 O O . ILE A 1 200 ? 0.512 -3.951 -14.573 1.00 88.06 200 ILE A O 1
ATOM 1600 N N . GLN A 1 201 ? -1.249 -2.609 -14.186 1.00 87.44 201 GLN A N 1
ATOM 1601 C CA . GLN A 1 201 ? -1.474 -2.189 -15.566 1.00 87.44 201 GLN A CA 1
ATOM 1602 C C . GLN A 1 201 ? -1.214 -0.694 -15.695 1.00 87.44 201 GLN A C 1
ATOM 1604 O O . GLN A 1 201 ? -1.562 0.073 -14.799 1.00 87.44 201 GLN A O 1
ATOM 1609 N N . VAL A 1 202 ? -0.610 -0.282 -16.803 1.00 87.69 202 VAL A N 1
ATOM 1610 C CA . VAL A 1 202 ? -0.424 1.132 -17.136 1.00 87.69 202 VAL A CA 1
ATOM 1611 C C . VAL A 1 202 ? -1.751 1.679 -17.659 1.00 87.69 202 VAL A C 1
ATOM 1613 O O . VAL A 1 202 ? -2.379 1.049 -18.507 1.00 87.69 202 VAL A O 1
ATOM 1616 N N . ILE A 1 203 ? -2.193 2.824 -17.146 1.00 87.38 203 ILE A N 1
ATOM 1617 C CA . ILE A 1 203 ? -3.328 3.561 -17.705 1.00 87.38 203 ILE A CA 1
ATOM 1618 C C . ILE A 1 203 ? -2.766 4.560 -18.704 1.00 87.38 203 ILE A C 1
ATOM 1620 O O . ILE A 1 203 ? -1.863 5.311 -18.355 1.00 87.38 203 ILE A O 1
ATOM 1624 N N . GLU A 1 204 ? -3.307 4.593 -19.918 1.00 82.56 204 GLU A N 1
ATOM 1625 C CA . GLU A 1 204 ? -2.949 5.610 -20.905 1.00 82.56 204 GLU A CA 1
ATOM 1626 C C . GLU A 1 204 ? -3.332 7.003 -20.388 1.00 82.56 204 GLU A C 1
ATOM 1628 O O . GLU A 1 204 ? -4.505 7.314 -20.175 1.00 82.56 204 GLU A O 1
ATOM 1633 N N . THR A 1 205 ? -2.322 7.838 -20.167 1.00 83.56 205 THR A N 1
ATOM 1634 C CA . THR A 1 205 ? -2.464 9.260 -19.848 1.00 83.56 205 THR A CA 1
ATOM 1635 C C . THR A 1 205 ? -1.911 10.093 -20.999 1.00 83.56 205 THR A C 1
ATOM 1637 O O . THR A 1 205 ? -1.147 9.589 -21.826 1.00 83.56 205 THR A O 1
ATOM 1640 N N . ARG A 1 206 ? -2.265 11.383 -21.052 1.00 79.69 206 ARG A N 1
ATOM 1641 C CA . ARG A 1 206 ? -1.711 12.327 -22.042 1.00 79.69 206 ARG A CA 1
ATOM 1642 C C . ARG A 1 206 ? -0.183 12.306 -22.040 1.00 79.69 206 ARG A C 1
ATOM 1644 O O . ARG A 1 206 ? 0.439 12.155 -23.085 1.00 79.69 206 ARG A O 1
ATOM 1651 N N . PHE A 1 207 ? 0.399 12.274 -20.849 1.00 82.00 207 PHE A N 1
ATOM 1652 C CA . PHE A 1 207 ? 1.827 12.091 -20.654 1.00 82.00 207 PHE A CA 1
ATOM 1653 C C . PHE A 1 207 ? 2.413 10.884 -21.391 1.00 82.00 207 PHE A C 1
ATOM 1655 O O . PHE A 1 207 ? 3.440 10.985 -22.049 1.00 82.00 207 PHE A O 1
ATOM 1662 N N . ILE A 1 208 ? 1.758 9.725 -21.298 1.00 82.06 208 ILE A N 1
ATOM 1663 C CA . ILE A 1 208 ? 2.230 8.492 -21.938 1.00 82.06 208 ILE A CA 1
ATOM 1664 C C . ILE A 1 208 ? 2.172 8.620 -23.458 1.00 82.06 208 ILE A C 1
ATOM 1666 O O . ILE A 1 208 ? 3.058 8.111 -24.138 1.00 82.06 208 ILE A O 1
ATOM 1670 N N . THR A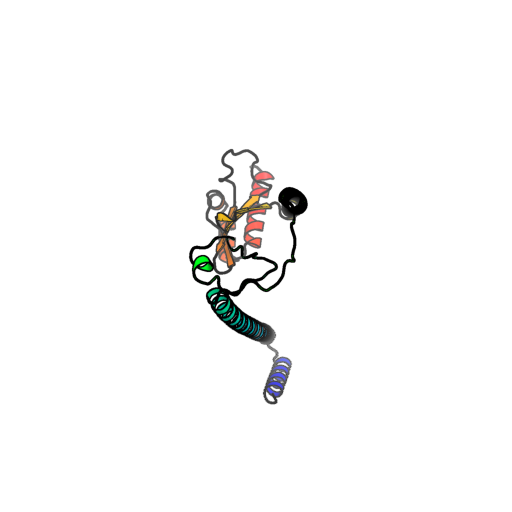 1 209 ? 1.179 9.338 -23.987 1.00 79.62 209 THR A N 1
ATOM 1671 C CA . THR A 1 209 ? 1.080 9.603 -25.428 1.00 79.62 209 THR A CA 1
ATOM 1672 C C . THR A 1 209 ? 2.129 10.590 -25.943 1.00 79.62 209 THR A C 1
ATOM 1674 O O . THR A 1 209 ? 2.481 10.537 -27.117 1.00 79.62 209 THR A O 1
ATOM 1677 N N . GLU A 1 210 ? 2.659 11.458 -25.080 1.00 81.56 210 GLU A N 1
ATOM 1678 C CA . GLU A 1 210 ? 3.731 12.408 -25.412 1.00 81.56 210 GLU A CA 1
ATOM 1679 C C . GLU A 1 210 ? 5.132 11.783 -25.330 1.00 81.56 210 GLU A C 1
ATOM 1681 O O . GLU A 1 210 ? 6.106 12.340 -25.846 1.00 81.56 210 GLU A O 1
ATOM 1686 N N . LEU A 1 211 ? 5.256 10.611 -24.701 1.00 81.06 211 LEU A N 1
ATOM 1687 C CA . LEU A 1 211 ? 6.521 9.894 -24.627 1.00 81.06 211 LEU A CA 1
ATOM 1688 C C . LEU A 1 211 ? 6.961 9.382 -26.008 1.00 81.06 211 LEU A C 1
ATOM 1690 O O . LEU A 1 211 ? 6.138 9.015 -26.849 1.00 81.06 211 LEU A O 1
ATOM 1694 N N . PRO A 1 212 ? 8.281 9.292 -26.248 1.00 80.25 212 PRO A N 1
ATOM 1695 C CA . PRO A 1 212 ? 8.793 8.756 -27.498 1.00 80.25 212 PRO A CA 1
ATOM 1696 C C . PRO A 1 212 ? 8.340 7.304 -27.700 1.00 80.25 212 PRO A C 1
ATOM 1698 O O . PRO A 1 212 ? 8.361 6.495 -26.769 1.00 80.25 212 PRO A O 1
ATOM 1701 N N . ALA A 1 213 ? 8.000 6.960 -28.946 1.00 79.25 213 ALA A N 1
ATOM 1702 C CA . ALA A 1 213 ? 7.494 5.635 -29.320 1.00 79.25 213 ALA A CA 1
ATOM 1703 C C . ALA A 1 213 ? 8.413 4.482 -28.867 1.00 79.25 213 ALA A C 1
ATOM 1705 O O . ALA A 1 213 ? 7.930 3.444 -28.429 1.00 79.25 213 ALA A O 1
ATOM 1706 N N . SER A 1 214 ? 9.733 4.702 -28.843 1.00 77.62 214 SER A N 1
ATOM 1707 C CA . SER A 1 214 ? 10.719 3.723 -28.357 1.00 77.62 214 SER A CA 1
ATOM 1708 C C . SER A 1 214 ? 10.529 3.322 -26.886 1.00 77.62 214 SER A C 1
ATOM 1710 O O . SER A 1 214 ? 10.834 2.192 -26.493 1.00 77.62 214 SER A O 1
ATOM 1712 N N . THR A 1 215 ? 10.007 4.226 -26.057 1.00 78.88 215 THR A N 1
ATOM 1713 C CA . THR A 1 215 ? 9.702 3.956 -24.648 1.00 78.88 215 THR A CA 1
ATOM 1714 C C . THR A 1 215 ? 8.417 3.137 -24.506 1.00 78.88 215 THR A C 1
ATOM 1716 O O . THR A 1 215 ? 8.356 2.255 -23.650 1.00 78.88 215 THR A O 1
ATOM 1719 N N . LEU A 1 216 ? 7.421 3.361 -25.370 1.00 78.19 216 LEU A N 1
ATOM 1720 C CA . LEU A 1 216 ? 6.179 2.577 -25.403 1.00 78.19 216 LEU A CA 1
ATOM 1721 C C . LEU A 1 216 ? 6.412 1.160 -25.945 1.00 78.19 216 LEU A C 1
ATOM 1723 O O . LEU A 1 216 ? 5.933 0.190 -25.357 1.00 78.19 216 LEU A O 1
ATOM 1727 N N . ASP A 1 217 ? 7.240 1.012 -26.980 1.00 81.44 217 ASP A N 1
ATOM 1728 C CA . ASP A 1 217 ? 7.624 -0.291 -27.543 1.00 81.44 217 ASP A CA 1
ATOM 1729 C C . ASP A 1 217 ? 8.286 -1.203 -26.499 1.00 81.44 217 ASP A C 1
ATOM 1731 O O . ASP A 1 217 ? 8.122 -2.428 -26.509 1.00 81.44 217 ASP A O 1
ATOM 1735 N N . SER A 1 218 ? 8.999 -0.604 -25.541 1.00 74.94 218 SER A N 1
ATOM 1736 C CA . SER A 1 218 ? 9.634 -1.324 -24.435 1.00 74.94 218 SER A CA 1
ATOM 1737 C C . SER A 1 218 ? 8.610 -1.982 -23.506 1.00 74.94 218 SER A C 1
ATOM 1739 O O . SER A 1 218 ? 8.879 -3.064 -22.979 1.00 74.94 218 SER A O 1
ATOM 1741 N N . LEU A 1 219 ? 7.428 -1.381 -23.330 1.00 76.06 219 LEU A N 1
ATOM 1742 C CA . LEU A 1 219 ? 6.348 -1.950 -22.520 1.00 76.06 219 LEU A CA 1
ATOM 1743 C C . LEU A 1 21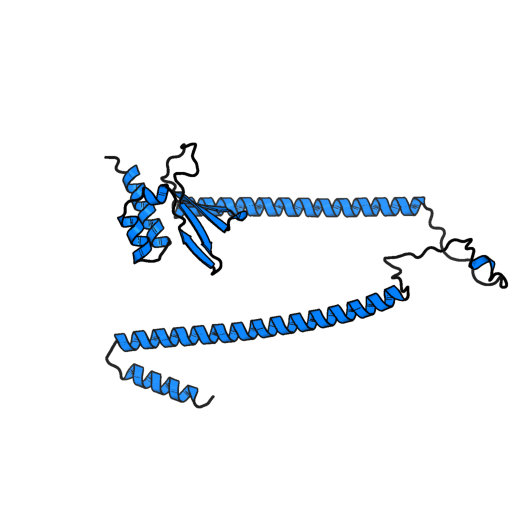9 ? 5.767 -3.205 -23.186 1.00 76.06 219 LEU A C 1
ATOM 1745 O O . LEU A 1 219 ? 5.568 -4.218 -22.515 1.00 76.06 219 LEU A O 1
ATOM 1749 N N . HIS A 1 220 ? 5.583 -3.167 -24.509 1.00 76.94 220 HIS A N 1
ATOM 1750 C CA . HIS A 1 220 ? 5.086 -4.303 -25.290 1.00 76.94 220 HIS A CA 1
ATOM 1751 C C . HIS A 1 220 ? 6.118 -5.428 -25.434 1.00 76.94 220 HIS A C 1
ATOM 1753 O O . HIS A 1 220 ? 5.756 -6.600 -25.390 1.00 76.94 220 HIS A O 1
ATOM 1759 N N . THR A 1 221 ? 7.400 -5.083 -25.570 1.00 77.31 221 THR A N 1
ATOM 1760 C CA . THR A 1 221 ? 8.472 -6.060 -25.824 1.00 77.31 221 THR A CA 1
ATOM 1761 C C . THR A 1 221 ? 8.954 -6.749 -24.549 1.00 77.31 221 THR A C 1
ATOM 1763 O O . THR A 1 221 ? 9.200 -7.951 -24.549 1.00 77.31 221 THR A O 1
ATOM 1766 N N . SER A 1 222 ? 9.114 -5.998 -23.454 1.00 73.44 222 SER A N 1
ATOM 1767 C CA . SER A 1 222 ? 9.692 -6.526 -22.208 1.00 73.44 222 SER A CA 1
ATOM 1768 C C . SER A 1 222 ? 8.648 -6.924 -21.166 1.00 73.44 222 SER A C 1
ATOM 1770 O O . SER A 1 222 ? 8.986 -7.626 -20.213 1.00 73.44 222 SER A O 1
ATOM 1772 N N . SER A 1 223 ? 7.388 -6.486 -21.313 1.00 78.00 223 SER A N 1
ATOM 1773 C CA . SER A 1 223 ? 6.299 -6.690 -20.337 1.00 78.00 223 SER A CA 1
ATOM 1774 C C . SER A 1 223 ? 6.671 -6.322 -18.887 1.00 78.00 223 SER A C 1
ATOM 1776 O O . SER A 1 223 ? 6.090 -6.828 -17.930 1.00 78.00 223 SER A O 1
ATOM 1778 N N . SER A 1 224 ? 7.663 -5.443 -18.710 1.00 85.88 224 SER A N 1
ATOM 1779 C CA . SER A 1 224 ? 8.287 -5.152 -17.420 1.00 85.88 224 SER A CA 1
ATOM 1780 C C . SER A 1 224 ? 8.181 -3.667 -17.089 1.00 85.88 224 SER A C 1
ATOM 1782 O O . SER A 1 224 ? 8.791 -2.815 -17.738 1.00 85.88 224 SER A O 1
ATOM 1784 N N . ILE A 1 225 ? 7.423 -3.350 -16.035 1.00 87.69 225 ILE A N 1
ATOM 1785 C CA . ILE A 1 225 ? 7.246 -1.975 -15.540 1.00 87.69 225 ILE A CA 1
ATOM 1786 C C . ILE A 1 225 ? 8.583 -1.336 -15.123 1.00 87.69 225 ILE A C 1
ATOM 1788 O O . ILE A 1 225 ? 8.811 -0.187 -15.498 1.00 87.69 225 ILE A O 1
ATOM 1792 N N . PRO A 1 226 ? 9.500 -2.026 -14.412 1.00 88.88 226 PRO A N 1
ATOM 1793 C CA . PRO A 1 226 ? 10.809 -1.454 -14.091 1.00 88.88 226 PRO A CA 1
ATOM 1794 C C . PRO A 1 226 ? 11.617 -1.037 -15.326 1.00 88.88 226 PRO A C 1
ATOM 1796 O O . PRO A 1 226 ? 12.235 0.026 -15.325 1.00 88.88 226 PRO A O 1
ATOM 1799 N N . VAL A 1 227 ? 11.584 -1.844 -16.394 1.00 88.31 227 VAL A N 1
ATOM 1800 C CA . VAL A 1 227 ? 12.274 -1.529 -17.656 1.00 88.31 227 VAL A CA 1
ATOM 1801 C C . VAL A 1 227 ? 11.635 -0.315 -18.320 1.00 88.31 227 VAL A C 1
ATOM 1803 O O . VAL A 1 227 ? 12.344 0.579 -18.778 1.00 88.31 227 VAL A O 1
ATOM 1806 N N . PHE A 1 228 ? 10.304 -0.253 -18.343 1.00 88.19 228 PHE A N 1
ATOM 1807 C CA . PHE A 1 228 ? 9.574 0.905 -18.847 1.00 88.19 228 PHE A CA 1
ATOM 1808 C C . PHE A 1 228 ? 9.944 2.185 -18.082 1.00 88.19 228 PHE A C 1
ATOM 1810 O O . PHE A 1 228 ? 10.386 3.152 -18.698 1.00 88.19 228 PHE A O 1
ATOM 1817 N N . LEU A 1 229 ? 9.865 2.175 -16.747 1.00 89.38 229 LEU A N 1
ATOM 1818 C CA . LEU A 1 229 ? 10.203 3.335 -15.916 1.00 89.38 229 LEU A CA 1
ATOM 1819 C C . LEU A 1 229 ? 11.652 3.793 -16.125 1.00 89.38 229 LEU A C 1
ATOM 1821 O O . LEU A 1 229 ? 11.888 4.985 -16.264 1.00 89.38 229 LEU A O 1
ATOM 1825 N N . ALA A 1 230 ? 12.617 2.878 -16.246 1.00 89.00 230 ALA A N 1
ATOM 1826 C CA . ALA A 1 230 ? 14.003 3.252 -16.537 1.00 89.00 230 ALA A CA 1
ATOM 1827 C C . ALA A 1 230 ? 14.142 4.013 -17.872 1.00 89.00 230 ALA A C 1
ATOM 1829 O O . ALA A 1 230 ? 14.836 5.031 -17.938 1.00 89.00 230 ALA A O 1
ATOM 1830 N N . HIS A 1 231 ? 13.455 3.564 -18.928 1.00 88.06 231 HIS A N 1
ATOM 1831 C CA . HIS A 1 231 ? 13.446 4.262 -20.218 1.00 88.06 231 HIS A CA 1
ATOM 1832 C C . HIS A 1 231 ? 12.771 5.633 -20.131 1.00 88.06 231 HIS A C 1
ATOM 1834 O O . HIS A 1 231 ? 13.266 6.591 -20.727 1.00 88.06 231 HIS A O 1
ATOM 1840 N N . VAL A 1 232 ? 11.676 5.743 -19.375 1.00 87.81 232 VAL A N 1
ATOM 1841 C CA . VAL A 1 232 ? 10.985 7.012 -19.115 1.00 87.81 232 VAL A CA 1
ATOM 1842 C C . VAL A 1 232 ? 11.912 7.994 -18.389 1.00 87.81 232 VAL A C 1
ATOM 1844 O O . VAL A 1 232 ? 12.076 9.126 -18.845 1.00 87.81 232 VAL A O 1
ATOM 1847 N N . THR A 1 233 ? 12.575 7.558 -17.312 1.00 89.00 233 THR A N 1
ATOM 1848 C CA . THR A 1 233 ? 13.540 8.379 -16.566 1.00 89.00 233 THR A CA 1
ATOM 1849 C C . THR A 1 233 ? 14.656 8.885 -17.470 1.00 89.00 233 THR A C 1
ATOM 1851 O O . THR A 1 233 ? 14.973 10.072 -17.452 1.00 89.00 233 THR A O 1
ATOM 1854 N N . LEU A 1 234 ? 15.241 8.009 -18.294 1.00 87.94 234 LEU A N 1
ATOM 1855 C CA . LEU A 1 234 ? 16.306 8.389 -19.223 1.00 87.94 234 LEU A CA 1
ATOM 1856 C C . LEU A 1 234 ? 15.823 9.378 -20.289 1.00 87.94 234 LEU A C 1
ATOM 1858 O O . LEU A 1 234 ? 16.564 10.297 -20.638 1.00 87.94 234 LEU A O 1
ATOM 1862 N N . ALA A 1 235 ? 14.603 9.208 -20.805 1.00 85.00 235 ALA A N 1
ATOM 1863 C CA . ALA A 1 235 ? 14.020 10.121 -21.785 1.00 85.00 235 ALA A CA 1
ATOM 1864 C C . ALA A 1 235 ? 13.840 11.532 -21.200 1.00 85.00 235 ALA A C 1
ATOM 1866 O O . ALA A 1 235 ? 14.310 12.501 -21.795 1.00 85.00 235 ALA A O 1
ATOM 1867 N N . MET A 1 236 ? 13.259 11.644 -20.001 1.00 84.25 236 MET A N 1
ATOM 1868 C CA . MET A 1 236 ? 13.058 12.934 -19.321 1.00 84.25 236 MET A CA 1
ATOM 1869 C C . MET A 1 236 ? 14.367 13.579 -18.895 1.00 84.25 236 MET A C 1
ATOM 1871 O O . MET A 1 236 ? 14.554 14.785 -19.047 1.00 84.25 236 MET A O 1
ATOM 1875 N N . TRP A 1 237 ? 15.304 12.776 -18.389 1.00 85.88 237 TRP A N 1
ATOM 1876 C CA . TRP A 1 237 ? 16.616 13.273 -18.008 1.00 85.88 237 TRP A CA 1
ATOM 1877 C C . TRP A 1 237 ? 17.352 13.878 -19.207 1.00 85.88 237 TRP A C 1
ATOM 1879 O O . TRP A 1 237 ? 17.927 14.958 -19.078 1.00 85.88 237 TRP A O 1
ATOM 1889 N N . ARG A 1 238 ? 17.290 13.231 -20.382 1.00 84.69 238 ARG A N 1
ATOM 1890 C CA . ARG A 1 238 ? 17.871 13.751 -21.632 1.00 84.69 238 ARG A CA 1
ATOM 1891 C C . ARG A 1 238 ? 17.216 15.055 -22.073 1.00 84.69 238 ARG A C 1
ATOM 1893 O O . ARG A 1 238 ? 17.942 15.991 -22.383 1.00 84.69 238 ARG A O 1
ATOM 1900 N N . GLN A 1 239 ? 15.884 15.133 -22.052 1.00 80.69 239 GLN A N 1
ATOM 1901 C CA . GLN A 1 239 ? 15.150 16.358 -22.399 1.00 80.69 239 GLN A CA 1
ATOM 1902 C C . GLN A 1 239 ? 15.541 17.537 -21.496 1.00 80.69 239 GLN A C 1
ATOM 1904 O O . GLN A 1 239 ? 15.693 18.657 -21.970 1.00 80.69 239 GLN A O 1
ATOM 1909 N N . ARG A 1 240 ? 15.764 17.280 -20.202 1.00 76.75 240 ARG A N 1
ATOM 1910 C CA . ARG A 1 240 ? 16.112 18.319 -19.225 1.00 76.75 240 ARG A CA 1
ATOM 1911 C C . ARG A 1 240 ? 17.600 18.677 -19.198 1.00 76.75 240 ARG A C 1
ATOM 1913 O O . ARG A 1 240 ? 17.945 19.816 -18.901 1.00 76.75 240 ARG A O 1
ATOM 1920 N N . SER A 1 241 ? 18.480 17.714 -19.475 1.00 76.38 241 SER A N 1
ATOM 1921 C CA . SER A 1 241 ? 19.942 17.875 -19.381 1.00 76.38 241 SER A CA 1
ATOM 1922 C C . SER A 1 241 ? 20.601 18.248 -20.715 1.00 76.38 241 SER A C 1
ATOM 1924 O O . SER A 1 241 ? 21.716 18.764 -20.720 1.00 76.38 241 SER A O 1
ATOM 1926 N N . CYS A 1 242 ? 19.930 18.018 -21.846 1.00 61.25 242 CYS A N 1
ATOM 1927 C CA . CYS A 1 242 ? 20.347 18.472 -23.172 1.00 61.25 242 CYS A CA 1
ATOM 1928 C C . CYS A 1 242 ? 19.164 19.144 -23.887 1.00 61.25 242 CYS A C 1
ATOM 1930 O O . CYS A 1 242 ? 18.595 18.546 -24.803 1.00 61.25 242 CYS A O 1
ATOM 1932 N N . PRO A 1 243 ? 18.774 20.364 -23.471 1.00 57.62 243 PRO A N 1
ATOM 1933 C CA . PRO A 1 243 ? 17.820 21.153 -24.235 1.00 57.62 243 PRO A CA 1
ATOM 1934 C C . PRO A 1 243 ? 18.483 21.547 -25.563 1.00 57.62 243 PRO A C 1
ATOM 1936 O O . PRO A 1 243 ? 19.531 22.194 -25.568 1.00 57.62 243 PRO A O 1
ATOM 1939 N N . SER A 1 244 ? 17.917 21.080 -26.676 1.00 49.22 244 SER A N 1
ATOM 1940 C CA . SER A 1 244 ? 18.269 21.525 -28.031 1.00 49.22 244 SER A CA 1
ATOM 1941 C C . SER A 1 244 ? 17.773 22.939 -28.290 1.00 49.22 244 SER A C 1
ATOM 1943 O O . SER A 1 244 ? 16.580 23.163 -27.977 1.00 49.22 244 SER A O 1
#

Solvent-accessible surface area (backbone atoms only — not comparable to full-atom values): 14398 Å² total; per-residue (Å²): 121,76,67,62,56,56,53,53,52,50,52,50,52,48,58,73,70,54,89,51,68,68,60,50,53,52,50,52,51,52,52,51,50,54,51,52,51,50,52,52,50,53,53,50,51,52,51,52,52,52,51,51,54,51,51,55,51,50,52,54,50,50,54,51,47,54,55,50,50,56,40,45,74,72,64,60,68,55,77,90,83,45,83,88,83,78,70,96,79,39,88,76,57,72,77,65,78,82,76,97,80,84,76,95,82,85,75,93,70,58,70,68,60,50,53,53,49,50,51,51,50,52,50,51,52,48,53,49,52,50,50,52,50,49,53,51,51,52,50,52,50,52,52,51,50,53,53,50,52,52,37,52,51,40,25,74,74,72,38,35,42,73,43,78,43,76,94,76,44,29,37,42,38,35,50,71,78,51,81,91,76,58,92,58,74,74,53,69,34,49,42,32,35,56,49,94,89,68,50,78,40,79,50,92,36,71,37,61,72,70,48,60,65,74,45,57,50,38,40,75,74,64,72,33,67,73,62,28,51,54,45,49,53,52,52,48,48,44,55,72,76,56,73,127

Mean predicted aligned error: 19.64 Å

InterPro domains:
  IPR008672 Spindle assembly checkpoint component Mad1 [PF05557] (32-236)
  IPR008672 Spindle assembly checkpoint component Mad1 [PTHR23168] (36-240)

Nearest PDB structures (foldseek):
  4dzo-assembly1_A  TM=7.850E-01  e=4.315E-08  Homo sapiens
  3k41-assembly1_B  TM=2.985E-01  e=7.673E-01  Bos taurus
  3k43-assembly1_B  TM=2.738E-01  e=1.048E+00  Bos taurus

Radius of gyration: 35.68 Å; Cα contacts (8 Å, |Δi|>4): 126; chains: 1; bounding box: 80×71×85 Å

Sequence (244 aa):
MAIEGDVMDQVRAVLNASSNDHALQVLVSVLAEVRSLRLCRDELSEIQERAARQADQLERALDTIATLEARVARGETNPSTTKVLRLKRNPMSTSSSSDPSTAESEAQTDPDQRDVRLTLEINELRAEVDAWKKRRNTLMQVYARETELFRDDLLQMLGYRIEYLAHQREYRLRSMFAEPGSDDDDDNVLLFRRARDGSIQVIETRFITELPASTLDSLHTSSSIPVFLAHVTLAMWRQRSCPS

Foldseek 3Di:
DVVVVVVVVVVVVCLVVDPDPVVNVVVVVVVVVVVVVVVVVVVVVVVVVVVVVVVVVVVVVVVVVVVVVVCVVVVDDDVVPDDDDDDPDDPVVVVPPDDPDDDDDDDDDDPVNVVVVVVVVVVVVVVVVVVVVVVVVVVVVVVVVVVVVVQVVCCVPQQWRWDADPVQQKIKIAGVLDDPDDPPPQQRIWIWHQDPVRDIHTDDHNNVVPDDVVLVVCCVPVVDPVSSSVVVNVRSCCCRVDPD

pLDDT: mean 79.92, std 15.35, range [34.88, 96.69]

Secondary structure (DSSP, 8-state):
-HHHHHHHHHHHHHHHH---HHHHHHHHHHHHHHHHHHHHHHHHHHHHHHHHHHHHHHHHHHHHHHHHHHHHHTT---TTT------SS-TTTSSS-----S--------HHHHHHHHHHHHHHHHHHHHHHHHHHHHHHHHHHHHHHHHHHHHHHHHSEEEEEETTTTEEEEEETTS-TT-S-TTTT-EEEEE-TTS-EEEE--HHHHHS-HHHHHHHHHH--HHHHHHHHHHHHHHHHHS--